Protein AF-A0A920L8H1-F1 (afdb_monomer)

Foldseek 3Di:
DDDDDPDPPPPPDPPDDPPLPADPPEPDDPRNHRPVFFPDKDFAWKKWFFQAFWFFFSHLADPDPVGGPDTDGHGDIWGFGMKTATHDDPVDPGPARIWTFTQDPNDTGITGVVRIPDIFGKDKWKWWFPPADDCVPDVDDDGWGWMWIWIDGPPDQWIKIKIWTADPVPGIDIDIDTRWGQDPVQCWTDDPPFWIWHAPDPFKIAIDGPPVSRGHIIGTD

pLDDT: mean 75.72, std 18.23, range [27.61, 95.25]

Solvent-accessible surface area (backbone atoms only — not comparable to full-atom values): 12992 Å² total; per-residue (Å²): 140,90,85,80,77,100,74,84,87,75,89,81,78,90,82,75,72,90,67,81,72,52,61,90,90,47,95,57,54,80,77,58,42,51,53,91,48,51,66,46,72,47,84,49,61,30,40,29,32,27,78,42,70,37,59,31,12,70,38,87,61,86,92,46,77,88,40,53,76,48,76,44,60,53,68,40,80,37,47,28,52,26,44,38,33,45,50,92,43,96,92,50,88,62,100,60,47,44,32,28,36,28,53,55,96,95,37,79,27,25,35,61,40,92,48,49,43,73,77,42,52,52,46,76,49,44,31,37,32,76,80,35,51,60,69,90,80,48,87,85,58,92,66,37,42,40,38,37,39,40,36,25,51,67,92,57,68,47,32,32,43,35,43,37,38,46,39,95,90,77,42,79,44,79,50,78,47,70,83,30,51,68,39,82,90,74,40,28,40,55,44,100,91,50,36,39,38,36,56,78,49,100,52,30,34,35,33,48,40,78,55,66,89,60,46,45,52,25,39,53,114

Mean predicted aligned error: 14.11 Å

Sequence (221 aa):
MIKLFTFLILFLTQAVSARVNCNENYSDCFKNIPSKIIESYSEKEYQGKNLVNLKLRSMPIVSTEKNVMAVINKNSDLKIVSFFKLKDTDELSLPIKRWYLVEHNNQLGFVAAKFVNKIIEYEILRFRSDDSKNWLDDRNSNHVYIDIKLQREKGEQIWKVILYYYDPAVGYKEIQYEGLKYDSKLINISNQDNFIIEFLTEDKLFLFSNVKIFKGVYNKY

Secondary structure (DSSP, 8-state):
-------SS--S---S-------TT-SSBSSSSBGGGEEEEE---EEEEESS-EEEESSS-SS-GGGEEEEEPTT-EEEEEEEEEEPPBTTB--S--EEEEEEETTEEEEEEGGGEEEEEEEEEEEEEETTPPPTTT-SSS----EEEEEEEETT-SEEEEEEEEEETTTEEEEEEEEEEEEETTTTEEEETTTEEEEEEETTEEEEEESSGGG-EEEEE-

Radius of gyration: 22.06 Å; Cα contacts (8 Å, |Δi|>4): 431; chains: 1; bounding box: 38×72×60 Å

Nearest PDB structures (foldseek):
  5w8m-assembly3_C  TM=4.343E-01  e=3.723E+00  Thermochaetoides thermophila

Structure (mmCIF, N/CA/C/O backbone):
data_AF-A0A920L8H1-F1
#
_entry.id   AF-A0A920L8H1-F1
#
loop_
_atom_site.group_PDB
_atom_site.id
_atom_site.type_symbol
_atom_site.label_atom_id
_atom_site.label_alt_id
_atom_site.label_comp_id
_atom_site.label_asym_id
_atom_site.label_entity_id
_atom_site.label_seq_id
_atom_site.pdbx_PDB_ins_code
_atom_site.Cartn_x
_atom_site.Cartn_y
_atom_site.Cartn_z
_atom_site.occupancy
_atom_site.B_iso_or_equiv
_atom_site.auth_seq_id
_atom_site.auth_comp_id
_atom_site.auth_asym_id
_atom_site.auth_atom_id
_atom_site.pdbx_PDB_model_num
ATOM 1 N N . MET A 1 1 ? -0.512 57.541 -10.331 1.00 35.22 1 MET A N 1
ATOM 2 C CA . MET A 1 1 ? -1.206 56.546 -11.178 1.00 35.22 1 MET A CA 1
ATOM 3 C C . MET A 1 1 ? -0.229 55.431 -11.502 1.00 35.22 1 MET A C 1
ATOM 5 O O . MET A 1 1 ? 0.638 55.637 -12.334 1.00 35.22 1 MET A O 1
ATOM 9 N N . ILE A 1 2 ? -0.327 54.288 -10.823 1.00 37.78 2 ILE A N 1
ATOM 10 C CA . ILE A 1 2 ? 0.386 53.063 -11.202 1.00 37.78 2 ILE A CA 1
AT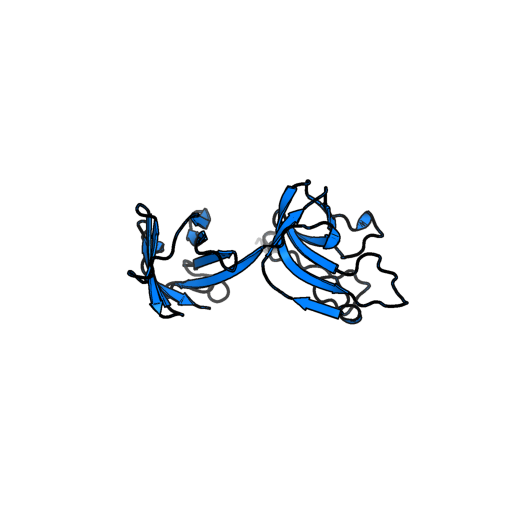OM 11 C C . ILE A 1 2 ? -0.707 52.034 -11.476 1.00 37.78 2 ILE A C 1
ATOM 13 O O . ILE A 1 2 ? -1.322 51.497 -10.561 1.00 37.78 2 ILE A O 1
ATOM 17 N N . LYS A 1 3 ? -1.019 51.857 -12.757 1.00 36.56 3 LYS A N 1
ATOM 18 C CA . LYS A 1 3 ? -1.832 50.762 -13.282 1.00 36.56 3 LYS A CA 1
ATOM 19 C C . LYS A 1 3 ? -0.991 50.101 -14.359 1.00 36.56 3 LYS A C 1
ATOM 21 O O . LYS A 1 3 ? -0.883 50.678 -15.432 1.00 36.56 3 LYS A O 1
ATOM 26 N N . LEU A 1 4 ? -0.425 48.933 -14.069 1.00 34.97 4 LEU A N 1
ATOM 27 C CA . LEU A 1 4 ? -0.528 47.762 -14.940 1.00 34.97 4 LEU A CA 1
ATOM 28 C C . LEU A 1 4 ? 0.152 46.556 -14.276 1.00 34.97 4 LEU A C 1
ATOM 30 O O . LEU A 1 4 ? 1.356 46.569 -14.060 1.00 34.97 4 LEU A O 1
ATOM 34 N N . PHE A 1 5 ? -0.661 45.524 -14.033 1.00 38.09 5 PHE A N 1
ATOM 35 C CA . PHE A 1 5 ? -0.306 44.102 -14.085 1.00 38.09 5 PHE A CA 1
ATOM 36 C C . PHE A 1 5 ? 0.734 43.649 -13.043 1.00 38.09 5 PHE A C 1
ATOM 38 O O . PHE A 1 5 ? 1.930 43.657 -13.284 1.00 38.09 5 PHE A O 1
ATOM 45 N N . THR A 1 6 ? 0.371 43.168 -11.851 1.00 46.16 6 THR A N 1
ATOM 46 C CA . THR A 1 6 ? -0.563 42.047 -11.595 1.00 46.16 6 THR A CA 1
ATOM 47 C C . THR A 1 6 ? -0.429 40.877 -12.576 1.00 46.16 6 THR A C 1
ATOM 49 O O . THR A 1 6 ? -1.422 40.294 -12.988 1.00 46.16 6 THR A O 1
ATOM 52 N N . PHE A 1 7 ? 0.799 40.513 -12.963 1.00 37.78 7 PHE A N 1
ATOM 53 C CA . PHE A 1 7 ? 1.034 39.281 -13.733 1.00 37.78 7 PHE A CA 1
ATOM 54 C C . PHE A 1 7 ? 2.344 38.560 -13.397 1.00 37.78 7 PHE A C 1
ATOM 56 O O . PHE A 1 7 ? 2.913 37.869 -14.235 1.00 37.78 7 PHE A O 1
ATOM 63 N N . LEU A 1 8 ? 2.838 38.698 -12.164 1.00 35.97 8 LEU A N 1
ATOM 64 C CA . LEU A 1 8 ? 4.062 38.007 -11.750 1.00 35.97 8 LEU A CA 1
ATOM 65 C C . LEU A 1 8 ? 3.977 37.400 -10.348 1.00 35.97 8 LEU A C 1
ATOM 67 O O . LEU A 1 8 ? 4.940 37.416 -9.598 1.00 35.97 8 LEU A O 1
ATOM 71 N N . ILE A 1 9 ? 2.817 36.841 -9.997 1.00 41.97 9 ILE A N 1
ATOM 72 C CA . ILE A 1 9 ? 2.700 35.826 -8.938 1.00 41.97 9 ILE A CA 1
ATOM 73 C C . ILE A 1 9 ? 1.724 34.753 -9.439 1.00 41.97 9 ILE A C 1
ATOM 75 O O . ILE A 1 9 ? 0.622 34.582 -8.937 1.00 41.97 9 ILE A O 1
ATOM 79 N N . LEU A 1 10 ? 2.114 34.076 -10.519 1.00 32.41 10 LEU A N 1
ATOM 80 C CA . LEU A 1 10 ? 1.481 32.837 -10.996 1.00 32.41 10 LEU A CA 1
ATOM 81 C C . LEU A 1 10 ? 2.526 31.735 -11.254 1.00 32.41 10 LEU A C 1
ATOM 83 O O . LEU A 1 10 ? 2.218 30.694 -11.819 1.00 32.41 10 LEU A O 1
ATOM 87 N N . PHE A 1 11 ? 3.763 31.938 -10.786 1.00 31.83 11 PHE A N 1
ATOM 88 C CA . PHE A 1 11 ? 4.862 30.971 -10.898 1.00 31.83 11 PHE A CA 1
ATOM 89 C C . PHE A 1 11 ? 4.978 30.003 -9.710 1.00 31.83 11 PHE A C 1
ATOM 91 O O . PHE A 1 11 ? 5.953 29.267 -9.599 1.00 31.83 11 PHE A O 1
ATOM 98 N N . LEU A 1 12 ? 3.967 29.942 -8.844 1.00 32.88 12 LEU A N 1
ATOM 99 C CA . LEU A 1 12 ? 3.861 28.924 -7.804 1.00 32.88 12 LEU A CA 1
ATOM 100 C C . LEU A 1 12 ? 2.512 28.229 -7.947 1.00 32.88 12 LEU A C 1
ATOM 102 O O . LEU A 1 12 ? 1.507 28.734 -7.462 1.00 32.88 12 LEU A O 1
ATOM 106 N N . THR A 1 13 ? 2.512 27.111 -8.681 1.00 33.50 13 THR A N 1
ATOM 107 C CA . THR A 1 13 ? 1.682 25.892 -8.510 1.00 33.50 13 THR A CA 1
ATOM 108 C C . THR A 1 13 ? 1.560 25.123 -9.833 1.00 33.50 13 THR A C 1
ATOM 110 O O . THR A 1 13 ? 0.480 24.883 -10.358 1.00 33.50 13 THR A O 1
ATOM 113 N N . GLN A 1 14 ? 2.688 24.648 -10.363 1.00 30.80 14 GLN A N 1
ATOM 114 C CA . GLN A 1 14 ? 2.685 23.401 -11.138 1.00 30.80 14 GLN A CA 1
ATOM 115 C C . GLN A 1 14 ? 3.392 22.324 -10.319 1.00 30.80 14 GLN A C 1
ATOM 117 O O . GLN A 1 14 ? 4.449 21.820 -10.669 1.00 30.80 14 GLN A O 1
ATOM 122 N N . ALA A 1 15 ? 2.808 22.012 -9.167 1.00 34.31 15 ALA A N 1
ATOM 123 C CA . ALA A 1 15 ? 3.154 20.841 -8.380 1.00 34.31 15 ALA A CA 1
ATOM 124 C C . ALA A 1 15 ? 1.874 20.036 -8.157 1.00 34.31 15 ALA A C 1
ATOM 126 O O . ALA A 1 15 ? 1.404 19.904 -7.037 1.00 34.31 15 ALA A O 1
ATOM 127 N N . VAL A 1 16 ? 1.263 19.550 -9.243 1.00 27.61 16 VAL A N 1
ATOM 128 C CA . VAL A 1 16 ? 0.225 18.517 -9.164 1.00 27.61 16 VAL A CA 1
ATOM 129 C C . VAL A 1 16 ? 0.370 17.578 -10.354 1.00 27.61 16 VAL A C 1
ATOM 131 O O . VAL A 1 16 ? 0.147 17.947 -11.505 1.00 27.61 16 VAL A O 1
ATOM 134 N N . SER A 1 17 ? 0.705 16.336 -10.018 1.00 28.02 17 SER A N 1
ATOM 135 C CA . SER A 1 17 ? 0.871 15.164 -10.872 1.00 28.02 17 SER A CA 1
ATOM 136 C C . SER A 1 17 ? 2.023 15.246 -11.873 1.00 28.02 17 SER A C 1
ATOM 138 O O . SER A 1 17 ? 1.985 15.977 -12.859 1.00 28.02 17 SER A O 1
ATOM 140 N N . ALA A 1 18 ? 3.017 14.380 -11.676 1.00 30.14 18 ALA A N 1
ATOM 141 C CA . ALA A 1 18 ? 3.709 13.772 -12.797 1.00 30.14 18 ALA A CA 1
ATOM 142 C C . ALA A 1 18 ? 2.637 13.073 -13.650 1.00 30.14 18 ALA A C 1
ATOM 144 O O . ALA A 1 18 ? 2.331 11.897 -13.456 1.00 30.14 18 ALA A O 1
ATOM 145 N N . ARG A 1 19 ? 1.984 13.830 -14.542 1.00 34.72 19 ARG A N 1
ATOM 146 C CA . ARG A 1 19 ? 1.227 13.251 -15.641 1.00 34.72 19 ARG A CA 1
ATOM 147 C C . ARG A 1 19 ? 2.247 12.439 -16.406 1.00 34.72 19 ARG A C 1
ATOM 149 O O . ARG A 1 19 ? 3.213 12.976 -16.940 1.00 34.72 19 ARG A O 1
ATOM 156 N N . VAL A 1 20 ? 2.043 11.131 -16.356 1.00 43.28 20 VAL A N 1
ATOM 157 C CA . VAL A 1 20 ? 2.606 10.137 -17.254 1.00 43.28 20 VAL A CA 1
ATOM 158 C C . VAL A 1 20 ? 2.303 10.643 -18.666 1.00 43.28 20 VAL A C 1
ATOM 160 O O . VAL A 1 20 ? 1.222 10.411 -19.198 1.00 43.28 20 VAL A O 1
ATOM 163 N N . ASN A 1 21 ? 3.196 11.479 -19.197 1.00 38.16 21 ASN A N 1
ATOM 164 C CA . ASN A 1 21 ? 3.049 12.069 -20.514 1.00 38.16 21 ASN A CA 1
ATOM 165 C C . ASN A 1 21 ? 3.247 10.913 -21.479 1.00 38.16 21 ASN A C 1
ATOM 167 O O . ASN A 1 21 ? 4.350 10.365 -21.580 1.00 38.16 21 ASN A O 1
ATOM 171 N N . CYS A 1 22 ? 2.151 10.502 -22.113 1.00 42.66 22 CYS A N 1
ATOM 172 C CA . CYS A 1 22 ? 2.208 9.525 -23.178 1.00 42.66 22 CYS A CA 1
ATOM 173 C C . CYS A 1 22 ? 3.235 10.019 -24.198 1.00 42.66 22 CYS A C 1
ATOM 175 O O . CYS A 1 22 ? 3.215 11.189 -24.582 1.00 42.66 22 CYS A O 1
ATOM 177 N N . ASN A 1 23 ? 4.168 9.155 -24.597 1.00 50.34 23 ASN A N 1
ATOM 178 C CA . ASN A 1 23 ? 5.042 9.475 -25.717 1.00 50.34 23 ASN A CA 1
ATOM 179 C C . ASN A 1 23 ? 4.138 9.758 -26.931 1.00 50.34 23 ASN A C 1
ATOM 181 O O . ASN A 1 23 ? 3.247 8.951 -27.198 1.00 50.34 23 ASN A O 1
ATOM 185 N N . GLU A 1 24 ? 4.349 10.880 -27.625 1.00 47.25 24 GLU A N 1
ATOM 186 C CA . GLU A 1 24 ? 3.449 11.448 -28.652 1.00 47.25 24 GLU A CA 1
ATOM 187 C C . GLU A 1 24 ? 3.048 10.450 -29.756 1.00 47.25 24 GLU A C 1
ATOM 189 O O . GLU A 1 24 ? 2.033 10.616 -30.423 1.00 47.25 24 GLU A O 1
ATOM 194 N N . ASN A 1 25 ? 3.804 9.360 -29.899 1.00 45.38 25 ASN A N 1
ATOM 195 C CA . ASN A 1 25 ? 3.557 8.276 -30.844 1.00 45.38 25 ASN A CA 1
ATOM 196 C C . ASN A 1 25 ? 2.353 7.367 -30.524 1.00 45.38 25 ASN A C 1
ATOM 198 O O . ASN A 1 25 ? 2.045 6.495 -31.337 1.00 45.38 25 ASN A O 1
ATOM 202 N N . TYR A 1 26 ? 1.686 7.496 -29.370 1.00 47.59 26 TYR A N 1
ATOM 203 C CA . TYR A 1 26 ? 0.590 6.594 -28.991 1.00 47.59 26 TYR A CA 1
ATOM 204 C C . TYR A 1 26 ? -0.624 7.368 -28.466 1.00 47.59 26 TYR A C 1
ATOM 206 O O . TYR A 1 26 ? -0.619 7.848 -27.339 1.00 47.59 26 TYR A O 1
ATOM 214 N N . SER A 1 27 ? -1.677 7.462 -29.283 1.00 39.19 27 SER A N 1
ATOM 215 C CA . SER A 1 27 ? -2.907 8.208 -28.970 1.00 39.19 27 SER A CA 1
ATOM 216 C C . SER A 1 27 ? -3.755 7.583 -27.855 1.00 39.19 27 SER A C 1
ATOM 218 O O . SER A 1 27 ? -4.433 8.313 -27.143 1.00 39.19 27 SER A O 1
ATOM 220 N N . ASP A 1 28 ? -3.673 6.260 -27.665 1.00 52.50 28 ASP A N 1
ATOM 221 C CA . ASP A 1 28 ? -4.424 5.510 -26.648 1.00 52.50 28 ASP A CA 1
ATOM 222 C C . ASP A 1 28 ? -3.488 4.682 -25.749 1.00 52.50 28 ASP A C 1
ATOM 224 O O . ASP A 1 28 ? -3.040 3.588 -26.123 1.00 52.50 28 ASP A O 1
ATOM 228 N N . CYS A 1 29 ? -3.189 5.179 -24.541 1.00 54.75 29 CYS A N 1
ATOM 229 C CA . CYS A 1 29 ? -2.305 4.505 -23.587 1.00 54.75 29 CYS A CA 1
ATOM 230 C C . CYS A 1 29 ? -2.878 4.457 -22.160 1.00 54.75 29 CYS A C 1
ATOM 232 O O . CYS A 1 29 ? -3.373 5.451 -21.640 1.00 54.75 29 CYS A O 1
ATOM 234 N N . PHE A 1 30 ? -2.779 3.292 -21.507 1.00 50.75 30 PHE A N 1
ATOM 235 C CA . PHE A 1 30 ? -3.280 3.097 -20.136 1.00 50.75 30 PHE A CA 1
ATOM 236 C C . PHE A 1 30 ? -2.317 3.674 -19.083 1.00 50.75 30 PHE A C 1
ATOM 238 O O . PHE A 1 30 ? -2.744 4.362 -18.165 1.00 50.75 30 PHE A O 1
ATOM 245 N N . LYS A 1 31 ? -1.005 3.435 -19.233 1.00 62.41 31 LYS A N 1
ATOM 246 C CA . LYS A 1 31 ? 0.093 4.017 -18.426 1.00 62.41 31 LYS A CA 1
ATOM 247 C C . LYS A 1 31 ? 1.395 3.991 -19.246 1.00 62.41 31 LYS A C 1
ATOM 249 O O . LYS A 1 31 ? 2.270 3.192 -18.958 1.00 62.41 31 LYS A O 1
ATOM 254 N N . ASN A 1 32 ? 1.507 4.746 -20.342 1.00 65.56 32 ASN A N 1
ATOM 255 C CA . ASN A 1 32 ? 2.610 4.629 -21.331 1.00 65.56 32 ASN A CA 1
ATOM 256 C C . ASN A 1 32 ? 2.726 3.274 -22.063 1.00 65.56 32 ASN A C 1
ATOM 258 O O . ASN A 1 32 ? 3.737 2.993 -22.708 1.00 65.56 32 ASN A O 1
ATOM 262 N N . ILE A 1 33 ? 1.697 2.430 -21.990 1.00 69.50 33 ILE A N 1
ATOM 263 C CA . ILE A 1 33 ? 1.595 1.188 -22.761 1.00 69.50 33 ILE A CA 1
ATOM 264 C C . ILE A 1 33 ? 0.400 1.333 -23.700 1.00 69.50 33 ILE A C 1
ATOM 266 O O . ILE A 1 33 ? -0.691 1.620 -23.196 1.00 69.50 33 ILE A O 1
ATOM 270 N N . PRO A 1 34 ? 0.562 1.137 -25.020 1.00 70.06 34 PRO A N 1
ATOM 271 C CA . PRO A 1 34 ? -0.563 1.158 -25.943 1.00 70.06 34 PRO A CA 1
ATOM 272 C C . PRO A 1 34 ? -1.585 0.085 -25.567 1.00 70.06 34 PRO A C 1
ATOM 274 O O . PRO A 1 34 ? -1.245 -1.097 -25.483 1.00 70.06 34 PRO A O 1
ATOM 277 N N . SER A 1 35 ? -2.844 0.471 -25.375 1.00 68.88 35 SER A N 1
ATOM 278 C CA . SER A 1 35 ? -3.884 -0.451 -24.894 1.00 68.88 35 SER A CA 1
ATOM 279 C C . SER A 1 35 ? -4.059 -1.667 -25.814 1.00 68.88 35 SER A C 1
ATOM 281 O O . SER A 1 35 ? -4.281 -2.780 -25.341 1.00 68.88 35 SER A O 1
ATOM 283 N N . LYS A 1 36 ? -3.849 -1.493 -27.130 1.00 71.75 36 LYS A N 1
ATOM 284 C CA . LYS A 1 36 ? -3.955 -2.561 -28.140 1.00 71.75 36 LYS A CA 1
ATOM 285 C C . LYS A 1 36 ? -3.005 -3.748 -27.913 1.00 71.75 36 LYS A C 1
ATOM 287 O O . LYS A 1 36 ? -3.355 -4.869 -28.294 1.00 71.75 36 LYS A O 1
ATOM 292 N N . ILE A 1 37 ? -1.849 -3.523 -27.276 1.00 73.88 37 ILE A N 1
ATOM 293 C CA . ILE A 1 37 ? -0.841 -4.563 -27.003 1.00 73.88 37 ILE A CA 1
ATOM 294 C C . ILE A 1 37 ? -0.913 -5.123 -25.575 1.00 73.88 37 ILE A C 1
ATOM 296 O O . ILE A 1 37 ? -0.124 -6.000 -25.230 1.00 73.88 37 ILE A O 1
ATOM 300 N N . ILE A 1 38 ? -1.836 -4.648 -24.734 1.00 73.62 38 ILE A N 1
ATOM 301 C CA . ILE A 1 38 ? -2.047 -5.203 -23.392 1.00 73.62 38 ILE A CA 1
ATOM 302 C C . ILE A 1 38 ? -2.915 -6.457 -23.529 1.00 73.62 38 ILE A C 1
ATOM 304 O O . ILE A 1 38 ? -4.007 -6.413 -24.090 1.00 73.62 38 ILE A O 1
ATOM 308 N N . GLU A 1 39 ? -2.415 -7.592 -23.046 1.00 82.12 39 GLU A N 1
ATOM 309 C CA . GLU A 1 39 ? -3.188 -8.833 -22.942 1.00 82.12 39 GLU A CA 1
ATOM 310 C C . GLU A 1 39 ? -4.023 -8.825 -21.661 1.00 82.12 39 GLU A C 1
ATOM 312 O O . GLU A 1 39 ? -5.213 -9.125 -21.683 1.00 82.12 39 GLU A O 1
ATOM 317 N N . SER A 1 40 ? -3.402 -8.455 -20.541 1.00 79.44 40 SER A N 1
ATOM 318 C CA . SER A 1 40 ? -4.079 -8.290 -19.258 1.00 79.44 40 SER A CA 1
ATOM 319 C C . SER A 1 40 ? -3.304 -7.359 -18.329 1.00 79.44 40 SER A C 1
ATOM 321 O O . SER A 1 40 ? -2.086 -7.188 -18.457 1.00 79.44 40 SER A O 1
ATOM 323 N N . TYR A 1 41 ? -4.010 -6.756 -17.374 1.00 79.62 41 TYR A N 1
ATOM 324 C CA . TYR A 1 41 ? -3.411 -5.992 -16.286 1.00 79.62 41 TYR A CA 1
ATOM 325 C C . TYR A 1 41 ? -4.191 -6.202 -14.984 1.00 79.62 41 TYR A C 1
ATOM 327 O O . TYR A 1 41 ? -5.362 -6.574 -15.004 1.00 79.62 41 TYR A O 1
ATOM 335 N N . SER A 1 42 ? -3.530 -5.978 -13.850 1.00 75.81 42 SER A N 1
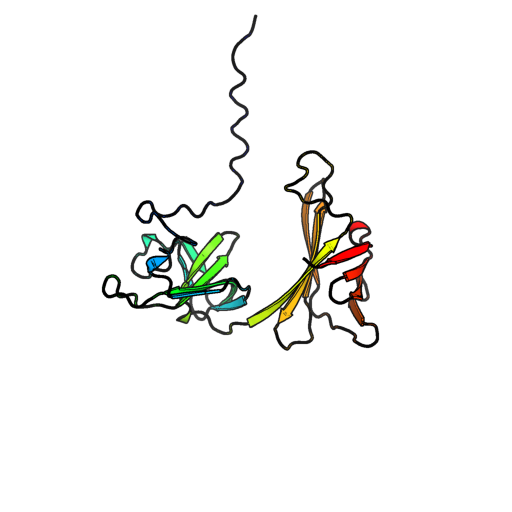ATOM 336 C CA . SER A 1 42 ? -4.160 -5.989 -12.527 1.00 75.81 42 SER A CA 1
ATOM 337 C C . SER A 1 42 ? -3.579 -4.865 -11.681 1.00 75.81 42 SER A C 1
ATOM 339 O O . SER A 1 42 ? -2.361 -4.791 -11.504 1.00 75.81 42 SER A O 1
ATOM 341 N N . GLU A 1 43 ? -4.446 -4.022 -11.126 1.00 72.62 43 GLU A N 1
ATOM 342 C CA . GLU A 1 43 ? -4.080 -2.993 -10.150 1.00 72.62 43 GLU A CA 1
ATOM 343 C C . GLU A 1 43 ? -4.192 -3.578 -8.746 1.00 72.62 43 GLU A C 1
ATOM 345 O O . GLU A 1 43 ? -5.244 -3.564 -8.115 1.00 72.62 43 GLU A O 1
ATOM 350 N N . LYS A 1 44 ? -3.099 -4.186 -8.293 1.00 70.88 44 LYS A N 1
ATOM 351 C CA . LYS A 1 44 ? -2.967 -4.729 -6.944 1.00 70.88 44 LYS A CA 1
ATO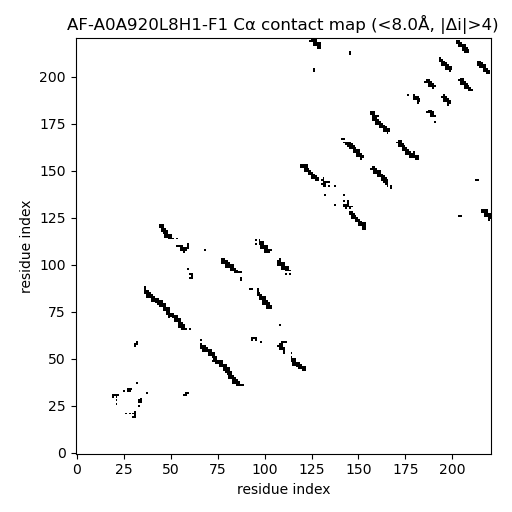M 352 C C . LYS A 1 44 ? -1.606 -4.327 -6.398 1.00 70.88 44 LYS A C 1
ATOM 354 O O . LYS A 1 44 ? -0.612 -4.384 -7.125 1.00 70.88 44 LYS A O 1
ATOM 359 N N . GLU A 1 45 ? -1.581 -3.915 -5.134 1.00 73.62 45 GLU A N 1
ATOM 360 C CA . GLU A 1 45 ? -0.333 -3.634 -4.429 1.00 73.62 45 GLU A CA 1
ATOM 361 C C . GLU A 1 45 ? 0.342 -4.957 -4.038 1.00 73.62 45 GLU A C 1
ATOM 363 O O . GLU A 1 45 ? -0.233 -5.779 -3.324 1.00 73.62 45 GLU A O 1
ATOM 368 N N . TYR A 1 46 ? 1.578 -5.148 -4.490 1.00 81.06 46 TYR A N 1
ATOM 369 C CA . TYR A 1 46 ? 2.458 -6.232 -4.059 1.00 81.06 46 TYR A CA 1
ATOM 370 C C . TYR A 1 46 ? 3.757 -5.641 -3.515 1.00 81.06 46 TYR A C 1
ATOM 372 O O . TYR A 1 46 ? 4.184 -4.566 -3.947 1.00 81.06 46 TYR A O 1
ATOM 380 N N . GLN A 1 47 ? 4.436 -6.366 -2.628 1.00 81.94 47 GLN A N 1
ATOM 381 C CA . GLN A 1 47 ? 5.876 -6.167 -2.468 1.00 81.94 47 GLN A CA 1
ATOM 382 C C . GLN A 1 47 ? 6.628 -7.240 -3.235 1.00 81.94 47 GLN A C 1
ATOM 384 O O . GLN A 1 47 ? 6.194 -8.386 -3.334 1.00 81.94 47 GLN A O 1
ATOM 389 N N . GLY A 1 48 ? 7.751 -6.852 -3.816 1.00 83.12 48 GLY A N 1
ATOM 390 C CA . GLY A 1 48 ? 8.682 -7.775 -4.444 1.00 83.12 48 GLY A CA 1
ATOM 391 C C . GLY A 1 48 ? 10.099 -7.457 -4.020 1.00 83.12 48 GLY A C 1
ATOM 392 O O . GLY A 1 48 ? 10.382 -6.351 -3.573 1.00 83.12 48 GLY A O 1
ATOM 393 N N . LYS A 1 49 ? 11.009 -8.405 -4.209 1.00 85.88 49 LYS A N 1
ATOM 394 C CA . LYS A 1 49 ? 12.438 -8.172 -4.010 1.00 85.88 49 LYS A CA 1
ATOM 395 C C . LYS A 1 49 ? 13.175 -8.438 -5.305 1.00 85.88 49 LYS A C 1
ATOM 397 O O . LYS A 1 49 ? 12.958 -9.457 -5.963 1.00 85.88 49 LYS A O 1
ATOM 402 N N . ASN A 1 50 ? 14.047 -7.529 -5.714 1.00 86.19 50 ASN A N 1
ATOM 403 C CA . ASN A 1 50 ? 14.776 -7.717 -6.962 1.00 86.19 50 ASN A CA 1
ATOM 404 C C . ASN A 1 50 ? 16.009 -8.612 -6.809 1.00 86.19 50 ASN A C 1
ATOM 406 O O . ASN A 1 50 ? 16.785 -8.496 -5.863 1.00 86.19 50 ASN A O 1
ATOM 410 N N . LEU A 1 51 ? 16.228 -9.475 -7.803 1.00 82.44 51 LEU A N 1
ATOM 411 C CA . LEU A 1 51 ? 17.358 -10.413 -7.839 1.00 82.44 51 LEU A CA 1
ATOM 412 C C . LEU A 1 51 ? 18.659 -9.792 -8.362 1.00 82.44 51 LEU A C 1
ATOM 414 O O . LEU A 1 51 ? 19.745 -10.341 -8.161 1.00 82.44 51 LEU A O 1
ATOM 418 N N . VAL A 1 52 ? 18.547 -8.666 -9.062 1.00 86.69 52 VAL A N 1
ATOM 419 C CA . VAL A 1 52 ? 19.633 -7.970 -9.763 1.00 86.69 52 VAL A CA 1
ATOM 420 C C . VAL A 1 52 ? 19.407 -6.465 -9.683 1.00 86.69 52 VAL A C 1
ATOM 422 O O . VAL A 1 52 ? 18.297 -6.035 -9.374 1.00 86.69 52 VAL A O 1
ATOM 425 N N . ASN A 1 53 ? 20.419 -5.662 -10.021 1.00 89.31 53 ASN A N 1
ATOM 426 C CA . ASN A 1 53 ? 20.218 -4.229 -10.232 1.00 89.31 53 ASN A CA 1
ATOM 427 C C . ASN A 1 53 ? 19.181 -4.033 -11.352 1.00 89.31 53 ASN A C 1
ATOM 429 O O . ASN A 1 53 ? 19.415 -4.429 -12.496 1.00 89.31 53 ASN A O 1
ATOM 433 N N . LEU A 1 54 ? 18.015 -3.480 -11.018 1.00 89.50 54 LEU A N 1
ATOM 434 C CA . LEU A 1 54 ? 16.926 -3.280 -11.969 1.00 89.50 54 LEU A CA 1
ATOM 435 C C . LEU A 1 54 ? 17.035 -1.914 -12.611 1.00 89.50 54 LEU A C 1
ATOM 437 O O . LEU A 1 54 ? 17.258 -0.916 -11.939 1.00 89.50 54 LEU A O 1
ATOM 441 N N . LYS A 1 55 ? 16.773 -1.863 -13.912 1.00 89.75 55 LYS A N 1
ATOM 442 C CA . LYS A 1 55 ? 16.542 -0.607 -14.617 1.00 89.75 55 LYS A CA 1
ATOM 443 C C . LYS A 1 55 ? 15.061 -0.262 -14.496 1.00 89.75 55 LYS A C 1
ATOM 445 O O . LYS A 1 55 ? 14.233 -0.993 -15.041 1.00 89.75 55 LYS A O 1
ATOM 450 N N . LEU A 1 56 ? 14.746 0.817 -13.785 1.00 89.81 56 LEU A N 1
ATOM 451 C CA . LEU A 1 56 ? 13.410 1.405 -13.751 1.00 89.81 56 LEU A CA 1
ATOM 452 C C . LEU A 1 56 ? 13.199 2.177 -15.051 1.00 89.81 56 LEU A C 1
ATOM 454 O O . LEU A 1 56 ? 14.021 3.027 -15.399 1.00 89.81 56 LEU A O 1
ATOM 458 N N . ARG A 1 57 ? 12.133 1.866 -15.791 1.00 86.50 57 ARG A N 1
ATOM 459 C CA . ARG A 1 57 ? 11.928 2.398 -17.143 1.00 86.50 57 ARG A CA 1
ATOM 460 C C . ARG A 1 57 ? 10.651 3.212 -17.275 1.00 86.50 57 ARG A C 1
ATOM 462 O O . ARG A 1 57 ? 9.655 2.902 -16.635 1.00 86.50 57 ARG A O 1
ATOM 469 N N . SER A 1 58 ? 10.654 4.210 -18.150 1.00 79.38 58 SER A N 1
ATOM 470 C CA . SER A 1 58 ? 9.456 5.000 -18.479 1.00 79.38 58 SER A CA 1
ATOM 471 C C . SER A 1 58 ? 8.422 4.212 -19.295 1.00 79.38 58 SER A C 1
ATOM 473 O O . SER A 1 58 ? 7.243 4.567 -19.309 1.00 79.38 58 SER A O 1
ATOM 475 N N . MET A 1 59 ? 8.861 3.132 -19.957 1.00 76.88 59 MET A N 1
ATOM 476 C CA . MET A 1 59 ? 8.051 2.224 -20.778 1.00 76.88 59 MET A CA 1
ATOM 477 C C . MET A 1 59 ? 8.531 0.767 -20.613 1.00 76.88 59 MET A C 1
ATOM 479 O O . MET A 1 59 ? 9.727 0.546 -20.388 1.00 76.88 59 MET A O 1
ATOM 483 N N . PRO A 1 60 ? 7.659 -0.246 -20.776 1.00 75.25 60 PRO A N 1
ATOM 484 C CA . PRO A 1 60 ? 7.998 -1.667 -20.627 1.00 75.25 60 PRO A CA 1
ATOM 485 C C . PRO A 1 60 ? 8.724 -2.238 -21.862 1.00 75.25 60 PRO A C 1
ATOM 487 O O . PRO A 1 60 ? 8.301 -3.221 -22.468 1.00 75.25 60 PRO A O 1
ATOM 490 N N . ILE A 1 61 ? 9.819 -1.597 -22.273 1.00 71.56 61 ILE A N 1
ATOM 491 C CA . ILE A 1 61 ? 10.603 -1.970 -23.454 1.00 71.56 61 ILE A CA 1
ATOM 492 C C . ILE A 1 61 ? 12.079 -2.038 -23.063 1.00 71.56 61 ILE A C 1
ATOM 494 O O . ILE A 1 61 ? 12.630 -1.112 -22.466 1.00 71.56 61 ILE A O 1
ATOM 498 N N . VAL A 1 62 ? 12.733 -3.155 -23.390 1.00 62.19 62 VAL A N 1
ATOM 499 C CA . VAL A 1 62 ? 14.133 -3.416 -23.008 1.00 62.19 62 VAL A CA 1
ATOM 500 C C . VAL A 1 62 ? 15.131 -2.755 -23.967 1.00 62.19 62 VAL A C 1
ATOM 502 O O . VAL A 1 62 ? 16.265 -2.502 -23.572 1.00 62.19 62 VAL A O 1
ATOM 505 N N . SER A 1 63 ? 14.721 -2.458 -25.205 1.00 58.72 63 SER A N 1
ATOM 506 C CA . SER A 1 63 ? 15.623 -2.179 -26.332 1.00 58.72 63 SER A CA 1
ATOM 507 C C . SER A 1 63 ? 16.318 -0.815 -26.322 1.00 58.72 63 SER A C 1
ATOM 509 O O . SER A 1 63 ? 17.209 -0.602 -27.139 1.00 58.72 63 SER A O 1
ATOM 511 N N . THR A 1 64 ? 15.970 0.110 -25.422 1.00 62.12 64 THR A N 1
ATOM 512 C CA . THR A 1 64 ? 16.578 1.449 -25.401 1.00 62.12 64 THR A CA 1
ATOM 513 C C . THR A 1 64 ? 17.083 1.828 -24.008 1.00 62.12 64 THR A C 1
ATOM 515 O O . THR A 1 64 ? 16.348 1.790 -23.019 1.00 62.12 64 THR A O 1
ATOM 518 N N . GLU A 1 65 ? 18.354 2.234 -23.910 1.00 73.06 65 GLU A N 1
ATOM 519 C CA . GLU A 1 65 ? 18.900 2.871 -22.696 1.00 73.06 65 GLU A CA 1
ATOM 520 C C . GLU A 1 65 ? 18.229 4.227 -22.427 1.00 73.06 65 GLU A C 1
ATOM 522 O O . GLU A 1 65 ? 18.082 4.629 -21.280 1.00 73.06 65 GLU A O 1
ATOM 527 N N . LYS A 1 66 ? 17.714 4.884 -23.476 1.00 70.94 66 LYS A N 1
ATOM 528 C CA . LYS A 1 66 ? 16.996 6.168 -23.397 1.00 70.94 66 LYS A CA 1
ATOM 529 C C . LYS A 1 66 ? 15.758 6.147 -22.493 1.00 70.94 66 LYS A C 1
ATOM 531 O O . LYS A 1 66 ? 15.343 7.195 -22.022 1.00 70.94 66 LYS A O 1
ATOM 536 N N . ASN A 1 67 ? 15.175 4.973 -22.252 1.00 74.62 67 ASN A N 1
ATOM 537 C CA . ASN A 1 67 ? 13.982 4.834 -21.418 1.00 74.62 67 ASN A CA 1
ATOM 538 C C . ASN A 1 67 ? 14.307 4.482 -19.960 1.00 74.62 67 ASN A C 1
ATOM 540 O O . ASN A 1 67 ? 13.384 4.258 -19.182 1.00 74.62 67 ASN A O 1
ATOM 544 N N . VAL A 1 68 ? 15.584 4.375 -19.585 1.00 84.06 68 VAL A N 1
ATOM 545 C CA . VAL A 1 68 ? 16.005 4.089 -18.208 1.00 84.06 68 VAL A CA 1
ATOM 546 C C . VAL A 1 68 ? 15.973 5.384 -17.406 1.00 84.06 68 VAL A C 1
ATOM 548 O O . VAL A 1 68 ? 16.685 6.329 -17.721 1.00 84.06 68 VAL A O 1
ATOM 551 N N . MET A 1 69 ? 15.144 5.417 -16.367 1.00 87.50 69 MET A N 1
ATOM 552 C CA . MET A 1 69 ? 14.968 6.583 -15.495 1.00 87.50 69 MET A CA 1
ATOM 553 C C . MET A 1 69 ? 15.842 6.490 -14.245 1.00 87.50 69 MET A C 1
ATOM 555 O O . MET A 1 69 ? 16.349 7.497 -13.765 1.00 87.50 69 MET A O 1
ATOM 559 N N . ALA A 1 70 ? 16.019 5.277 -13.716 1.00 89.94 70 ALA A N 1
ATOM 560 C CA . ALA A 1 70 ? 16.810 5.022 -12.519 1.00 89.94 70 ALA A CA 1
ATOM 561 C C . ALA A 1 70 ? 17.311 3.571 -12.477 1.00 89.94 70 ALA A C 1
ATOM 563 O O . ALA A 1 70 ? 16.825 2.700 -13.210 1.00 89.94 70 ALA A O 1
ATOM 564 N N . VAL A 1 71 ? 18.260 3.306 -11.577 1.00 91.50 71 VAL A N 1
ATOM 565 C CA . VAL A 1 71 ? 18.703 1.953 -11.226 1.00 91.50 71 VAL A CA 1
ATOM 566 C C . VAL A 1 71 ? 18.310 1.663 -9.782 1.00 91.50 71 VAL A C 1
ATOM 568 O O . VAL A 1 71 ? 18.673 2.408 -8.879 1.00 91.50 71 VAL A O 1
ATOM 571 N N . ILE A 1 72 ? 17.584 0.567 -9.574 1.00 91.25 72 ILE A N 1
ATOM 572 C CA . ILE A 1 72 ? 17.230 0.051 -8.253 1.00 91.25 72 ILE A CA 1
ATOM 573 C C . ILE A 1 72 ? 18.233 -1.044 -7.897 1.00 91.25 72 ILE A C 1
ATOM 575 O O . ILE A 1 72 ? 18.362 -2.032 -8.626 1.00 91.25 72 ILE A O 1
ATOM 579 N N . ASN A 1 73 ? 18.949 -0.872 -6.790 1.00 92.12 73 ASN A N 1
ATOM 580 C CA . ASN A 1 73 ? 19.988 -1.802 -6.352 1.00 92.12 73 ASN A CA 1
ATOM 581 C C . ASN A 1 73 ? 19.422 -3.194 -6.068 1.00 92.12 73 ASN A C 1
ATOM 583 O O . ASN A 1 73 ? 18.288 -3.335 -5.624 1.00 92.12 73 ASN A O 1
ATOM 587 N N . LYS A 1 74 ? 20.210 -4.237 -6.332 1.00 90.81 74 LYS A N 1
ATOM 588 C CA . LYS A 1 74 ? 19.872 -5.629 -6.012 1.00 90.81 74 LYS A CA 1
ATOM 589 C C . LYS A 1 74 ? 19.445 -5.765 -4.545 1.00 90.81 74 LYS A C 1
ATOM 591 O O . LYS A 1 74 ? 20.064 -5.168 -3.670 1.00 90.81 74 LYS A O 1
ATOM 596 N N . ASN A 1 75 ? 18.470 -6.638 -4.284 1.00 84.56 75 ASN A N 1
ATOM 597 C CA . ASN A 1 75 ? 17.891 -6.905 -2.966 1.00 84.56 75 ASN A CA 1
ATOM 598 C C . ASN A 1 75 ? 17.149 -5.716 -2.327 1.00 84.56 75 ASN A C 1
ATOM 600 O O . ASN A 1 75 ? 16.859 -5.778 -1.135 1.00 84.56 75 ASN A O 1
ATOM 604 N N . SER A 1 76 ? 16.833 -4.664 -3.078 1.00 87.12 76 SER A N 1
ATOM 605 C CA . SER A 1 76 ? 15.892 -3.640 -2.636 1.00 87.12 76 SER A CA 1
ATOM 606 C C . SER A 1 76 ? 14.460 -4.171 -2.661 1.00 87.12 76 SER A C 1
ATOM 608 O O . SER A 1 76 ? 14.063 -4.928 -3.555 1.00 87.12 76 SER A O 1
ATOM 610 N N . ASP A 1 77 ? 13.676 -3.730 -1.685 1.00 85.88 77 ASP A N 1
ATOM 611 C CA . ASP A 1 77 ? 12.240 -3.963 -1.678 1.00 85.88 77 ASP A CA 1
ATOM 612 C C . ASP A 1 77 ? 11.573 -3.057 -2.722 1.00 85.88 77 ASP A C 1
ATOM 614 O O . ASP A 1 77 ? 11.934 -1.892 -2.911 1.00 85.88 77 ASP A O 1
ATOM 618 N N . LEU A 1 78 ? 10.616 -3.620 -3.450 1.00 87.50 78 LEU A N 1
ATOM 619 C CA . LEU A 1 78 ? 9.874 -2.966 -4.517 1.00 87.50 78 LEU A CA 1
ATOM 620 C C . LEU A 1 78 ? 8.419 -2.843 -4.101 1.00 87.50 78 LEU A C 1
ATOM 622 O O . LEU A 1 78 ? 7.766 -3.856 -3.852 1.00 87.50 78 LEU A O 1
ATOM 626 N N . LYS A 1 79 ? 7.880 -1.625 -4.129 1.00 88.62 79 LYS A N 1
ATOM 627 C CA . LYS A 1 79 ? 6.438 -1.400 -4.052 1.00 88.62 79 LYS A CA 1
ATOM 628 C C . LYS A 1 79 ? 5.844 -1.527 -5.452 1.00 88.62 79 LYS A C 1
ATOM 630 O O . LYS A 1 79 ? 5.915 -0.603 -6.257 1.00 88.62 79 LYS A O 1
ATOM 635 N N . ILE A 1 80 ? 5.290 -2.690 -5.762 1.00 88.31 80 ILE A N 1
ATOM 636 C CA . ILE A 1 80 ? 4.627 -2.962 -7.037 1.00 88.31 80 ILE A CA 1
ATOM 637 C C . ILE A 1 80 ? 3.184 -2.480 -6.918 1.00 88.31 80 ILE A C 1
ATOM 639 O O . ILE A 1 80 ? 2.455 -2.931 -6.044 1.00 88.31 80 ILE A O 1
ATOM 643 N N . VAL A 1 81 ? 2.758 -1.589 -7.806 1.00 85.12 81 VAL A N 1
ATOM 644 C CA . VAL A 1 81 ? 1.393 -1.035 -7.812 1.00 85.12 81 VAL A CA 1
ATOM 645 C C . VAL A 1 81 ? 0.502 -1.678 -8.874 1.00 85.12 81 VAL A C 1
ATOM 647 O O . VAL A 1 81 ? -0.723 -1.574 -8.821 1.00 85.12 81 VAL A O 1
ATOM 650 N N . SER A 1 82 ? 1.091 -2.310 -9.894 1.00 84.50 82 SER A N 1
ATOM 651 C CA . SER A 1 82 ? 0.335 -3.009 -10.938 1.00 84.50 82 SER A CA 1
ATOM 652 C C . SER A 1 82 ? 1.180 -4.066 -11.652 1.00 84.50 82 SER A C 1
ATOM 654 O O . SER A 1 82 ? 2.400 -3.932 -11.773 1.00 84.50 82 SER A O 1
ATOM 656 N N . PHE A 1 83 ? 0.511 -5.084 -12.193 1.00 85.81 83 PHE A N 1
ATOM 657 C CA . PHE A 1 83 ? 1.080 -6.084 -13.101 1.00 85.81 83 PHE A CA 1
ATOM 658 C C . PHE A 1 83 ? 0.539 -5.902 -14.522 1.00 85.81 83 PHE A C 1
ATOM 660 O O . PHE A 1 83 ? -0.648 -5.633 -14.699 1.00 85.81 83 PHE A O 1
ATOM 667 N N . PHE A 1 84 ? 1.400 -6.113 -15.520 1.00 82.81 84 PHE A N 1
ATOM 668 C CA . PHE A 1 84 ? 1.081 -6.062 -16.945 1.00 82.81 84 PHE A CA 1
ATOM 669 C C . PHE A 1 84 ? 1.560 -7.321 -17.663 1.00 82.81 84 PHE A C 1
ATOM 671 O O . PHE A 1 84 ? 2.724 -7.719 -17.537 1.00 82.81 84 PHE A O 1
ATOM 678 N N . LYS A 1 85 ? 0.683 -7.891 -18.491 1.00 84.62 85 LYS A N 1
ATOM 679 C CA . LYS A 1 85 ? 1.020 -8.893 -19.500 1.00 84.62 85 LYS A CA 1
ATOM 680 C C . LYS A 1 85 ? 0.767 -8.302 -20.884 1.00 84.62 85 LYS A C 1
ATOM 682 O O . LYS A 1 85 ? -0.336 -7.845 -21.174 1.00 84.62 85 LYS A O 1
ATOM 687 N N . LEU A 1 86 ? 1.797 -8.287 -21.719 1.00 81.00 86 LEU A 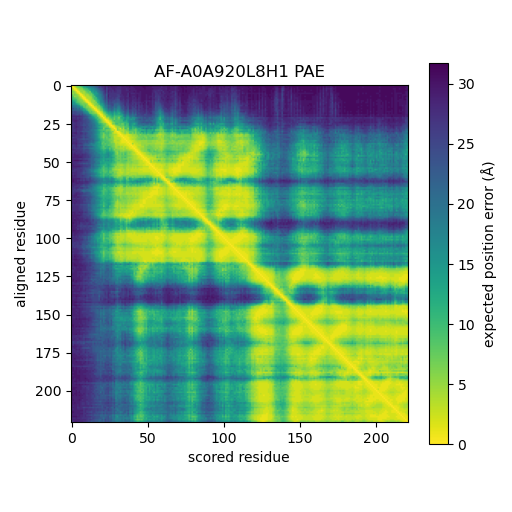N 1
ATOM 688 C CA . LEU A 1 86 ? 1.740 -7.808 -23.098 1.00 81.00 86 LEU A CA 1
ATOM 689 C C . LEU A 1 86 ? 1.448 -8.975 -24.047 1.00 81.00 86 LEU A C 1
ATOM 691 O O . LEU A 1 86 ? 1.927 -10.089 -23.812 1.00 81.00 86 LEU A O 1
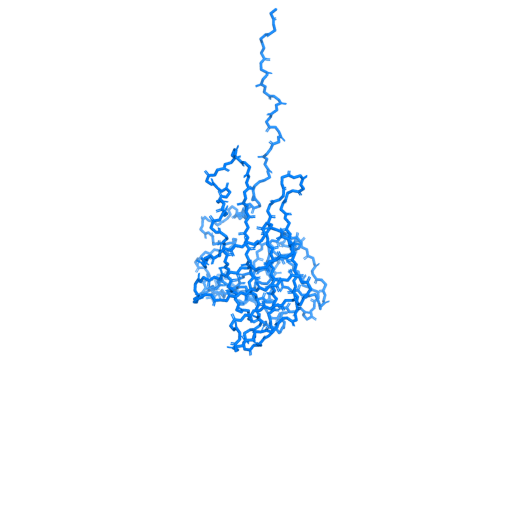ATOM 695 N N . LYS A 1 87 ? 0.686 -8.703 -25.111 1.00 75.88 87 LYS A N 1
ATOM 696 C CA . LYS A 1 87 ? 0.389 -9.658 -26.185 1.00 75.88 87 LYS A CA 1
ATOM 697 C C . LYS A 1 87 ? 1.664 -10.062 -26.920 1.00 75.88 87 LYS A C 1
ATOM 699 O O . LYS A 1 87 ? 2.624 -9.296 -26.994 1.00 75.88 87 LYS A O 1
ATOM 704 N N . ASP A 1 88 ? 1.634 -11.257 -27.500 1.00 65.56 88 ASP A N 1
ATOM 705 C CA . ASP A 1 88 ? 2.548 -11.606 -28.584 1.00 65.56 88 ASP A CA 1
ATOM 706 C C . ASP A 1 88 ? 2.021 -10.947 -29.855 1.00 65.56 88 ASP A C 1
ATOM 708 O O . ASP A 1 88 ? 0.891 -11.221 -30.259 1.00 65.56 88 ASP A O 1
ATOM 712 N N . THR A 1 89 ? 2.783 -10.031 -30.441 1.00 60.22 89 THR A N 1
ATOM 713 C CA . THR A 1 89 ? 2.408 -9.415 -31.716 1.00 60.22 89 THR A CA 1
ATOM 714 C C . THR A 1 89 ? 3.590 -9.480 -32.659 1.00 60.22 89 THR A C 1
ATOM 716 O O . THR A 1 89 ? 4.689 -9.081 -32.273 1.00 60.22 89 THR A O 1
ATOM 719 N N . ASP A 1 90 ? 3.352 -9.890 -33.902 1.00 52.97 90 ASP A N 1
ATOM 720 C CA . ASP A 1 90 ? 4.385 -9.964 -34.942 1.00 52.97 90 ASP A CA 1
ATOM 721 C C . ASP A 1 90 ? 5.070 -8.602 -35.191 1.00 52.97 90 ASP A C 1
ATOM 723 O O . ASP A 1 90 ? 6.237 -8.545 -35.570 1.00 52.97 90 ASP A O 1
ATOM 727 N N . GLU A 1 91 ? 4.380 -7.493 -34.891 1.00 49.66 91 GLU A N 1
ATOM 728 C CA . GLU A 1 91 ? 4.889 -6.115 -34.993 1.00 49.66 91 GLU A CA 1
ATOM 729 C C . GLU A 1 91 ? 5.973 -5.753 -33.954 1.00 49.66 91 GLU A C 1
ATOM 731 O O . GLU A 1 91 ? 6.725 -4.800 -34.151 1.00 49.66 91 GLU A O 1
ATOM 736 N N . LEU A 1 92 ? 6.065 -6.479 -32.835 1.00 53.91 92 LEU A N 1
ATOM 737 C CA . LEU A 1 92 ? 6.974 -6.187 -31.724 1.00 53.91 92 LEU A CA 1
ATOM 738 C C . LEU A 1 92 ? 7.382 -7.496 -31.042 1.00 53.91 92 LEU A C 1
ATOM 740 O O . LEU A 1 92 ? 6.739 -7.957 -30.099 1.00 53.91 92 LEU A O 1
ATOM 744 N N . SER A 1 93 ? 8.506 -8.068 -31.475 1.00 53.22 93 SER A N 1
ATOM 745 C CA . SER A 1 93 ? 9.169 -9.148 -30.737 1.00 53.22 93 SER A CA 1
ATOM 746 C C . SER A 1 93 ? 9.685 -8.607 -29.398 1.00 53.22 93 SER A C 1
ATOM 748 O O . SER A 1 93 ? 10.785 -8.058 -29.293 1.00 53.22 93 SER A O 1
ATOM 750 N N . LEU A 1 94 ? 8.850 -8.694 -28.358 1.00 61.34 94 LEU A N 1
ATOM 751 C CA . LEU A 1 94 ? 9.196 -8.268 -27.007 1.00 61.34 94 LEU A CA 1
ATOM 752 C C . LEU A 1 94 ? 9.780 -9.459 -26.237 1.00 61.34 94 LEU A C 1
ATOM 754 O O . LEU A 1 94 ? 9.035 -10.351 -25.825 1.00 61.34 94 LEU A O 1
ATOM 758 N N . PRO A 1 95 ? 11.093 -9.468 -25.933 1.00 66.88 95 PRO A N 1
ATOM 759 C CA . PRO A 1 95 ? 11.730 -10.578 -25.218 1.00 66.88 95 PRO A CA 1
ATOM 760 C C . PRO A 1 95 ? 11.235 -10.724 -23.768 1.00 66.88 95 PRO A C 1
ATOM 762 O O . PRO A 1 95 ? 11.579 -11.680 -23.074 1.00 66.88 95 PRO A O 1
ATOM 765 N N . ILE A 1 96 ? 10.461 -9.754 -23.270 1.00 75.06 96 ILE A N 1
ATOM 766 C CA . ILE A 1 96 ? 9.863 -9.756 -21.939 1.00 75.06 96 ILE A CA 1
ATOM 767 C C . ILE A 1 96 ? 8.412 -9.297 -22.066 1.00 75.06 96 ILE A C 1
ATOM 769 O O . ILE A 1 96 ? 8.145 -8.137 -22.368 1.00 75.06 96 ILE A O 1
ATOM 773 N N . LYS A 1 97 ? 7.482 -10.212 -21.784 1.00 80.94 97 LYS A N 1
ATOM 774 C CA . LYS A 1 97 ? 6.033 -9.970 -21.889 1.00 80.94 97 LYS A CA 1
ATOM 775 C C . LYS A 1 97 ? 5.388 -9.537 -20.575 1.00 80.94 97 LYS A C 1
ATOM 777 O O . LYS A 1 97 ? 4.293 -8.993 -20.577 1.00 80.94 97 LYS A O 1
ATOM 782 N N . ARG A 1 98 ? 6.046 -9.803 -19.445 1.00 87.88 98 ARG A N 1
ATOM 783 C CA . ARG A 1 98 ? 5.514 -9.546 -18.101 1.00 87.88 98 ARG A CA 1
ATOM 784 C C . ARG A 1 98 ? 6.280 -8.419 -17.425 1.00 87.88 98 ARG A C 1
ATOM 786 O O . ARG A 1 98 ? 7.506 -8.493 -17.309 1.00 87.88 98 ARG A O 1
ATOM 793 N N . TRP A 1 99 ? 5.551 -7.420 -16.950 1.00 88.31 99 TRP A N 1
ATOM 794 C CA . TRP A 1 99 ? 6.103 -6.203 -16.365 1.00 88.31 99 TRP A CA 1
ATOM 795 C C . TRP A 1 99 ? 5.365 -5.827 -15.087 1.00 88.31 99 TRP A C 1
ATOM 797 O O . TRP A 1 99 ? 4.166 -6.060 -14.958 1.00 88.31 99 TRP A O 1
ATOM 807 N N . TYR A 1 100 ? 6.092 -5.219 -14.158 1.00 89.81 100 TYR A N 1
ATOM 808 C CA . TYR A 1 100 ? 5.521 -4.566 -12.989 1.00 89.81 100 TYR A CA 1
ATOM 809 C C . TYR A 1 100 ? 5.659 -3.062 -13.139 1.00 89.81 100 TYR A C 1
ATOM 811 O O . TYR A 1 100 ? 6.711 -2.584 -13.566 1.00 89.81 100 TYR A O 1
ATOM 819 N N . LEU A 1 101 ? 4.616 -2.333 -12.756 1.00 89.38 101 LEU A N 1
ATOM 820 C CA . LEU A 1 101 ? 4.729 -0.919 -12.438 1.00 89.38 101 LEU A CA 1
ATOM 821 C C . LEU A 1 101 ? 5.091 -0.807 -10.962 1.00 89.38 101 LEU A C 1
ATOM 823 O O . LEU A 1 101 ? 4.391 -1.349 -10.107 1.00 89.38 101 LEU A O 1
ATOM 827 N N . VAL A 1 102 ? 6.203 -0.143 -10.687 1.00 90.06 102 VAL A N 1
ATOM 828 C CA . VAL A 1 102 ? 6.803 -0.015 -9.363 1.00 90.06 102 VAL A CA 1
ATOM 829 C C . VAL A 1 102 ? 6.902 1.455 -9.003 1.00 90.06 102 VAL A C 1
ATOM 831 O O . VAL A 1 102 ? 7.261 2.277 -9.845 1.00 90.06 102 VAL A O 1
ATOM 834 N N . GLU A 1 103 ? 6.603 1.764 -7.748 1.00 87.38 103 GLU A N 1
ATOM 835 C CA . GLU A 1 103 ? 6.903 3.052 -7.139 1.00 87.38 103 GLU A CA 1
ATOM 836 C C . GLU A 1 103 ? 8.281 2.998 -6.468 1.00 87.38 103 GLU A C 1
ATOM 838 O O . GLU A 1 103 ? 8.543 2.144 -5.618 1.00 87.38 103 GLU A O 1
ATOM 843 N N . HIS A 1 104 ? 9.171 3.906 -6.857 1.00 86.25 104 HIS A N 1
ATOM 844 C CA . HIS A 1 104 ? 10.511 4.039 -6.300 1.00 86.25 104 HIS A CA 1
ATOM 845 C C . HIS A 1 104 ? 10.875 5.521 -6.196 1.00 86.25 104 HIS A C 1
ATOM 847 O O . HIS A 1 104 ? 10.812 6.233 -7.194 1.00 86.25 104 HIS A O 1
ATOM 853 N N . ASN A 1 105 ? 11.243 5.993 -4.9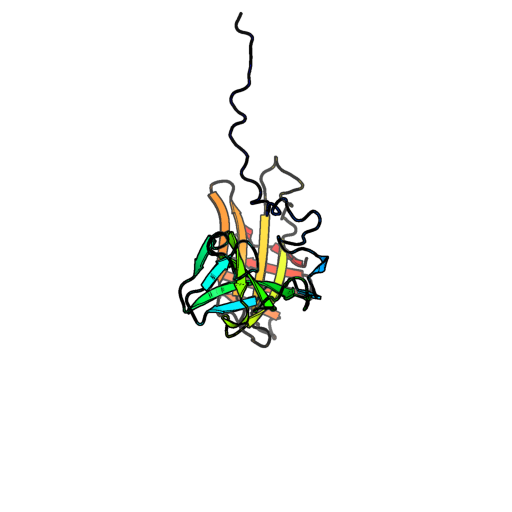99 1.00 83.56 105 ASN A N 1
ATOM 854 C CA . ASN A 1 105 ? 11.568 7.402 -4.728 1.00 83.56 105 ASN A CA 1
ATOM 855 C C . ASN A 1 105 ? 10.517 8.384 -5.289 1.00 83.56 105 ASN A C 1
ATOM 857 O O . ASN A 1 105 ? 10.859 9.352 -5.966 1.00 83.56 105 ASN A O 1
ATOM 861 N N . ASN A 1 106 ? 9.231 8.107 -5.034 1.00 77.75 106 ASN A N 1
ATOM 862 C CA . ASN A 1 106 ? 8.075 8.874 -5.524 1.00 77.75 106 ASN A CA 1
ATOM 863 C C . ASN A 1 106 ? 7.941 8.938 -7.060 1.00 77.75 106 ASN A C 1
ATOM 865 O O . ASN A 1 106 ? 7.259 9.814 -7.592 1.00 77.75 106 ASN A O 1
ATOM 869 N N . GLN A 1 107 ? 8.576 8.017 -7.787 1.00 80.56 107 GLN A N 1
ATOM 870 C CA . GLN A 1 107 ? 8.438 7.872 -9.234 1.00 80.56 107 GLN A CA 1
ATOM 871 C C . GLN A 1 107 ? 7.834 6.518 -9.587 1.00 80.56 107 GLN A C 1
ATOM 873 O O . GLN A 1 107 ? 8.205 5.489 -9.026 1.00 80.56 107 GLN A O 1
ATOM 878 N N . LEU A 1 108 ? 6.923 6.519 -10.559 1.00 85.25 108 LEU A N 1
ATOM 879 C CA . LEU A 1 108 ? 6.350 5.304 -11.126 1.00 85.25 108 LEU A CA 1
ATOM 880 C C . LEU A 1 108 ? 7.134 4.885 -12.369 1.00 85.25 108 LEU A C 1
ATOM 882 O O . LEU A 1 108 ? 7.350 5.691 -13.273 1.00 85.25 108 LEU A O 1
ATOM 886 N N . GLY A 1 109 ? 7.520 3.614 -12.445 1.00 87.94 109 GLY A N 1
ATOM 887 C CA . GLY A 1 109 ? 8.196 3.079 -13.621 1.00 87.94 109 GLY A CA 1
ATOM 888 C C . GLY A 1 109 ? 8.095 1.568 -13.767 1.00 87.94 109 GLY A C 1
ATOM 889 O O . GLY A 1 109 ? 7.694 0.844 -12.859 1.00 87.94 109 GLY A O 1
ATOM 890 N N . PHE A 1 110 ? 8.463 1.087 -14.946 1.00 88.44 110 PHE A N 1
ATOM 891 C CA . PHE A 1 110 ? 8.345 -0.305 -15.343 1.00 88.44 110 PHE A CA 1
ATOM 892 C C . PHE A 1 110 ? 9.621 -1.085 -15.056 1.00 88.44 110 PHE A C 1
ATOM 894 O O . PHE A 1 110 ? 10.719 -0.667 -15.430 1.00 88.44 110 PHE A O 1
ATOM 901 N N . VAL A 1 111 ? 9.462 -2.266 -14.463 1.00 90.50 111 VAL A N 1
ATOM 902 C CA . VAL A 1 111 ? 10.526 -3.263 -14.318 1.00 90.50 111 VAL A CA 1
ATOM 903 C C . VAL A 1 111 ? 10.079 -4.600 -14.895 1.00 90.50 111 VAL A C 1
ATOM 905 O O . VAL A 1 111 ? 8.908 -4.979 -14.834 1.00 90.50 111 VAL A O 1
ATOM 908 N N . ALA A 1 112 ? 11.022 -5.331 -15.478 1.00 89.44 112 ALA A N 1
ATOM 909 C CA . ALA A 1 112 ? 10.748 -6.642 -16.045 1.00 89.44 112 ALA A CA 1
ATOM 910 C C . ALA A 1 112 ? 10.458 -7.664 -14.936 1.00 89.44 112 ALA A C 1
ATOM 912 O O . ALA A 1 112 ? 11.299 -7.897 -14.065 1.00 89.44 112 ALA A O 1
ATOM 913 N N . ALA A 1 113 ? 9.301 -8.330 -15.009 1.00 88.06 113 ALA A N 1
ATOM 914 C CA . ALA A 1 113 ? 8.823 -9.209 -13.942 1.00 88.06 113 ALA A CA 1
ATOM 915 C C . ALA A 1 113 ? 9.758 -10.393 -13.663 1.00 88.06 113 ALA A C 1
ATOM 917 O O . ALA A 1 113 ? 9.872 -10.827 -12.524 1.00 88.06 113 ALA A O 1
ATOM 918 N N . LYS A 1 114 ? 10.478 -10.881 -14.683 1.00 86.38 114 LYS A N 1
ATOM 919 C CA . LYS A 1 114 ? 11.420 -12.008 -14.560 1.00 86.38 114 LYS A CA 1
ATOM 920 C C . LYS A 1 114 ? 12.591 -11.758 -13.599 1.00 86.38 114 LYS A C 1
ATOM 922 O O . LYS A 1 114 ? 13.274 -12.702 -13.225 1.00 86.38 114 LYS A O 1
ATOM 927 N N . PHE A 1 115 ? 12.859 -10.499 -13.249 1.00 88.31 115 PHE A N 1
ATOM 928 C CA . PHE A 1 115 ? 13.950 -10.119 -12.347 1.00 88.31 115 PHE A CA 1
ATOM 929 C C . PHE A 1 115 ? 13.478 -9.780 -10.928 1.00 88.31 115 PHE A C 1
ATOM 931 O O . PHE A 1 115 ? 14.291 -9.421 -10.072 1.00 88.31 115 PHE A O 1
ATOM 938 N N . VAL A 1 116 ? 12.174 -9.886 -10.684 1.00 85.62 116 VAL A N 1
ATOM 939 C CA . VAL A 1 116 ? 11.566 -9.705 -9.372 1.00 85.62 116 VAL A CA 1
ATOM 940 C C . VAL A 1 116 ? 11.218 -11.083 -8.830 1.00 85.62 116 VAL A C 1
ATOM 942 O O . VAL A 1 116 ? 10.495 -11.843 -9.469 1.00 85.62 116 VAL A O 1
ATOM 945 N N . ASN A 1 117 ? 11.756 -11.409 -7.661 1.00 79.56 117 ASN A N 1
ATOM 946 C CA . ASN A 1 117 ? 11.445 -12.631 -6.936 1.00 79.56 117 ASN A CA 1
ATOM 947 C C . ASN A 1 117 ? 10.580 -12.310 -5.716 1.00 79.56 117 ASN A C 1
ATOM 949 O O . ASN A 1 117 ? 10.537 -11.164 -5.269 1.00 79.56 117 ASN A O 1
ATOM 953 N N . LYS A 1 118 ? 9.936 -13.346 -5.168 1.00 67.06 118 LYS A N 1
ATOM 954 C CA . LYS A 1 118 ? 9.136 -13.294 -3.942 1.00 67.06 118 LYS A CA 1
ATOM 955 C C . LYS A 1 118 ? 8.089 -12.177 -4.007 1.00 67.06 118 LYS A C 1
ATOM 957 O O . LYS A 1 118 ? 8.243 -11.127 -3.396 1.00 67.06 118 LYS A O 1
ATOM 962 N N . ILE A 1 119 ? 7.043 -12.410 -4.796 1.00 76.44 119 ILE A N 1
ATOM 963 C CA . ILE A 1 119 ? 5.874 -11.530 -4.828 1.00 76.44 119 ILE A CA 1
ATOM 964 C C . ILE A 1 119 ? 5.060 -11.830 -3.578 1.00 76.44 119 ILE A C 1
ATOM 966 O O . ILE A 1 119 ? 4.551 -12.938 -3.420 1.00 76.44 119 ILE A O 1
ATOM 970 N N . ILE A 1 120 ? 4.960 -10.846 -2.703 1.00 76.69 120 ILE A N 1
ATOM 971 C CA . ILE A 1 120 ? 4.139 -10.901 -1.506 1.00 76.69 120 ILE A CA 1
ATOM 972 C C . ILE A 1 120 ? 2.849 -10.149 -1.830 1.00 76.69 120 ILE A C 1
ATOM 974 O O . ILE A 1 120 ? 2.865 -8.941 -2.087 1.00 76.69 120 ILE A O 1
ATOM 978 N N . GLU A 1 121 ? 1.740 -10.887 -1.890 1.00 79.56 121 GLU A N 1
ATOM 979 C CA . GLU A 1 121 ? 0.398 -10.308 -1.988 1.00 79.56 121 GLU A CA 1
ATOM 980 C C . GLU A 1 121 ? -0.014 -9.806 -0.606 1.00 79.56 121 GLU A C 1
ATOM 982 O O . GLU A 1 121 ? 0.100 -10.537 0.378 1.00 79.56 121 GLU A O 1
ATOM 987 N N . TYR A 1 122 ? -0.499 -8.567 -0.538 1.00 81.00 122 TYR A N 1
ATOM 988 C CA . TYR A 1 122 ? -1.017 -7.996 0.697 1.00 81.00 122 TYR A CA 1
ATOM 989 C C . TYR A 1 122 ? -2.537 -7.962 0.685 1.00 81.00 122 TYR A C 1
ATOM 991 O O . TYR A 1 122 ? -3.165 -7.629 -0.319 1.00 81.00 122 TYR A O 1
ATOM 999 N N . GLU A 1 123 ? -3.118 -8.24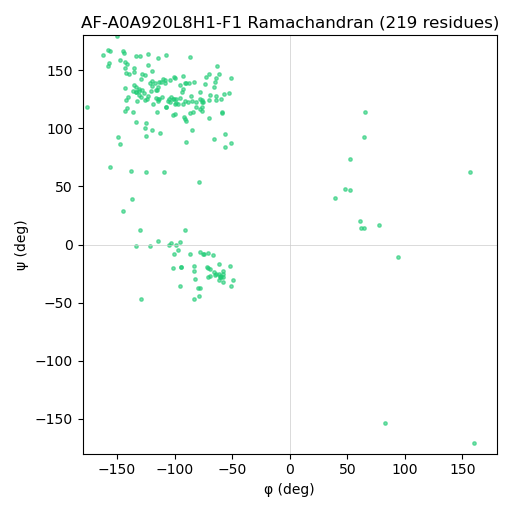7 1.841 1.00 86.06 123 GLU A N 1
ATOM 1000 C CA . GLU A 1 123 ? -4.466 -7.817 2.168 1.00 86.06 123 GLU A CA 1
ATOM 1001 C C . GLU A 1 123 ? -4.387 -6.402 2.743 1.00 86.06 123 GLU A C 1
ATOM 1003 O O . GLU A 1 123 ? -3.593 -6.132 3.650 1.00 86.06 123 GLU A O 1
ATOM 1008 N N . ILE A 1 124 ? -5.177 -5.491 2.175 1.00 88.94 124 ILE A N 1
ATOM 1009 C CA . ILE A 1 124 ? -5.206 -4.084 2.563 1.00 88.94 124 ILE A CA 1
ATOM 1010 C C . ILE A 1 124 ? -6.645 -3.709 2.887 1.00 88.94 124 ILE A C 1
ATOM 1012 O O . ILE A 1 124 ? -7.522 -3.835 2.036 1.00 88.94 124 ILE A O 1
ATOM 1016 N N . LEU A 1 125 ? -6.858 -3.198 4.095 1.00 91.12 125 LEU A N 1
ATOM 1017 C CA . LEU A 1 125 ? -8.110 -2.582 4.514 1.00 91.12 125 LEU A CA 1
ATOM 1018 C C . LEU A 1 125 ? -7.842 -1.105 4.788 1.00 91.12 125 LEU A C 1
ATOM 1020 O O . LEU A 1 125 ? -6.855 -0.764 5.447 1.00 91.12 125 LEU A O 1
ATOM 1024 N N . ARG A 1 126 ? -8.701 -0.227 4.273 1.00 92.50 126 ARG A N 1
ATOM 1025 C CA . ARG A 1 126 ? -8.617 1.215 4.507 1.00 92.50 126 ARG A CA 1
ATOM 1026 C C . ARG A 1 126 ? -9.876 1.699 5.194 1.00 92.50 126 ARG A C 1
ATOM 1028 O O . ARG A 1 126 ? -10.968 1.294 4.814 1.00 92.50 126 ARG A O 1
ATOM 1035 N N . PHE A 1 127 ? -9.699 2.549 6.196 1.00 93.31 127 PHE A N 1
ATOM 1036 C CA . PHE A 1 127 ? -10.783 3.126 6.974 1.00 93.31 127 PHE A CA 1
ATOM 1037 C C . PHE A 1 127 ? -10.533 4.614 7.184 1.00 93.31 127 PHE A C 1
ATOM 1039 O O . PHE A 1 127 ? -9.447 5.007 7.604 1.00 93.31 127 PHE A O 1
ATOM 1046 N N . ARG A 1 128 ? -11.549 5.439 6.945 1.00 91.81 128 ARG A N 1
ATOM 1047 C CA . ARG A 1 128 ? -11.485 6.895 7.094 1.00 91.81 128 ARG A CA 1
ATOM 1048 C C . ARG A 1 128 ? -12.359 7.351 8.254 1.00 91.81 128 ARG A C 1
ATOM 1050 O O . ARG A 1 128 ? -13.453 6.820 8.427 1.00 91.81 128 ARG A O 1
ATOM 1057 N N . SER A 1 129 ? -11.870 8.316 9.034 1.00 90.25 129 SER A N 1
ATOM 1058 C CA . SER A 1 129 ? -12.637 8.889 10.147 1.00 90.25 129 SER A CA 1
ATOM 1059 C C . SER A 1 129 ? -13.886 9.599 9.627 1.00 90.25 129 SER A C 1
ATOM 1061 O O . SER A 1 129 ? -13.813 10.266 8.594 1.00 90.25 129 SER A O 1
ATOM 1063 N N . ASP A 1 130 ? -14.997 9.521 10.359 1.00 82.00 130 ASP A N 1
ATOM 1064 C CA . ASP A 1 130 ? -16.194 10.337 10.081 1.00 82.00 130 ASP A CA 1
ATOM 1065 C C . ASP A 1 130 ? -15.914 11.842 10.187 1.00 82.00 130 ASP A C 1
ATOM 1067 O O . ASP A 1 130 ? -16.516 12.651 9.482 1.00 82.00 130 ASP A O 1
ATOM 1071 N N . ASP A 1 131 ? -14.934 12.214 11.010 1.00 78.38 131 ASP A N 1
ATOM 1072 C CA . ASP A 1 131 ? -14.479 13.596 11.141 1.00 78.38 131 ASP A CA 1
ATOM 1073 C C . ASP A 1 131 ? -13.563 14.021 9.978 1.00 78.38 131 ASP A C 1
ATOM 1075 O O . ASP A 1 131 ? -13.174 15.188 9.874 1.00 78.38 131 ASP A O 1
ATOM 1079 N N . SER A 1 132 ? -13.186 13.086 9.093 1.00 71.44 132 SER A N 1
ATOM 1080 C CA . SER A 1 132 ? -12.312 13.374 7.964 1.00 71.44 132 SER A CA 1
ATOM 1081 C C . SER A 1 132 ? -13.084 14.054 6.833 1.00 71.44 132 SER A C 1
ATOM 1083 O O . SER A 1 132 ? -14.022 13.495 6.270 1.00 71.44 132 SER A O 1
ATOM 1085 N N . LYS A 1 133 ? -12.611 15.222 6.397 1.00 66.19 133 LYS A N 1
ATOM 1086 C CA . LYS A 1 133 ? -13.091 15.884 5.178 1.00 66.19 133 LYS A CA 1
ATOM 1087 C C . LYS A 1 133 ? -12.197 15.535 3.993 1.00 66.19 133 LYS A C 1
ATOM 1089 O O . LYS A 1 133 ? -10.971 15.502 4.111 1.00 66.19 133 LYS A O 1
ATOM 1094 N N . ASN A 1 134 ? -12.808 15.256 2.844 1.00 54.25 134 ASN A N 1
ATOM 1095 C CA . ASN A 1 134 ? -12.075 14.979 1.615 1.00 54.25 134 ASN A CA 1
ATOM 1096 C C . ASN A 1 134 ? -11.397 16.259 1.104 1.00 54.25 134 ASN A C 1
ATOM 1098 O O . ASN A 1 134 ? -12.037 17.293 0.930 1.00 54.25 134 ASN A O 1
ATOM 1102 N N . TRP A 1 135 ? -10.098 16.170 0.829 1.00 51.59 135 TRP A N 1
ATOM 1103 C CA . TRP A 1 135 ? -9.277 17.300 0.393 1.00 51.59 135 TRP A CA 1
ATOM 1104 C C . TRP A 1 135 ? -9.694 17.872 -0.972 1.00 51.59 135 TRP A C 1
ATOM 1106 O O . TRP A 1 135 ? -9.431 19.039 -1.258 1.00 51.59 135 TRP A O 1
ATOM 1116 N N . LEU A 1 136 ? -10.328 17.061 -1.829 1.00 53.44 136 LEU A N 1
ATOM 1117 C CA . LEU A 1 136 ? -10.832 17.521 -3.127 1.00 53.44 136 LEU A CA 1
ATOM 1118 C C . LEU A 1 136 ? -12.042 18.447 -2.986 1.00 53.44 136 LEU A C 1
ATOM 1120 O O . LEU A 1 136 ? -12.234 19.312 -3.842 1.00 53.44 136 LEU A O 1
ATOM 1124 N N . ASP A 1 137 ? -12.809 18.276 -1.910 1.00 55.84 137 ASP A N 1
ATOM 1125 C CA . ASP A 1 137 ? -14.134 18.873 -1.759 1.00 55.84 137 ASP A CA 1
ATOM 1126 C C . ASP A 1 137 ? -14.095 20.206 -0.995 1.00 55.84 137 ASP A C 1
ATOM 1128 O O . ASP A 1 137 ? -15.012 21.012 -1.129 1.00 55.84 137 ASP A O 1
ATOM 1132 N N . ASP A 1 138 ? -13.026 20.488 -0.239 1.00 50.81 138 ASP A N 1
ATOM 1133 C CA . ASP A 1 138 ? -12.924 21.713 0.561 1.00 50.81 138 ASP A CA 1
ATOM 1134 C C . ASP A 1 138 ? -11.474 22.215 0.658 1.00 50.81 138 ASP A C 1
ATOM 1136 O O . ASP A 1 138 ? -10.753 21.880 1.589 1.00 50.81 138 ASP A O 1
ATOM 1140 N N . ARG A 1 139 ? -11.034 23.014 -0.328 1.00 51.03 139 ARG A N 1
ATOM 1141 C CA . ARG A 1 139 ? -9.653 23.543 -0.425 1.00 51.03 139 ARG A CA 1
ATOM 1142 C C . ARG A 1 139 ? -9.336 24.696 0.541 1.00 51.03 139 ARG A C 1
ATOM 1144 O O . ARG A 1 139 ? -8.190 25.141 0.581 1.00 51.03 139 ARG A O 1
ATOM 1151 N N . ASN A 1 140 ? -10.338 25.230 1.245 1.00 53.78 140 ASN A N 1
ATOM 1152 C CA . ASN A 1 140 ? -10.254 26.526 1.930 1.00 53.78 140 ASN A CA 1
ATOM 1153 C C . ASN A 1 140 ? -10.501 26.462 3.450 1.00 53.78 140 ASN A C 1
ATOM 1155 O O . ASN A 1 140 ? -10.425 27.503 4.103 1.00 53.78 140 ASN A O 1
ATOM 1159 N N . SER A 1 141 ? -10.791 25.292 4.032 1.00 49.28 141 SER A N 1
ATOM 1160 C CA . SER A 1 141 ? -11.028 25.147 5.478 1.00 49.28 141 SER A CA 1
ATOM 1161 C C . SER A 1 141 ? -9.949 24.301 6.166 1.00 49.28 141 SER A C 1
ATOM 1163 O O . SER A 1 141 ? -9.191 23.594 5.510 1.00 49.28 141 SER A O 1
ATOM 1165 N N . ASN A 1 142 ? -9.821 24.419 7.496 1.00 54.66 142 ASN A N 1
ATOM 1166 C CA . ASN A 1 142 ? -8.874 23.652 8.314 1.00 54.66 142 ASN A CA 1
ATOM 1167 C C . ASN A 1 142 ? -9.091 22.143 8.105 1.00 54.66 142 ASN A C 1
ATOM 1169 O O . ASN A 1 142 ? -9.971 21.537 8.716 1.00 54.66 142 ASN A O 1
ATOM 1173 N N . HIS A 1 143 ? -8.301 21.573 7.197 1.00 58.94 143 HIS A N 1
ATOM 1174 C CA . HIS A 1 143 ? -8.429 20.206 6.723 1.00 58.94 143 HIS A CA 1
ATOM 1175 C C . HIS A 1 143 ? -8.186 19.213 7.857 1.00 58.94 143 HIS A C 1
ATOM 1177 O O . HIS A 1 143 ? -7.144 19.234 8.511 1.00 58.94 143 HIS A O 1
ATOM 1183 N N . VAL A 1 144 ? -9.127 18.294 8.032 1.00 64.38 144 VAL A N 1
ATOM 1184 C CA . VAL A 1 144 ? -8.950 17.109 8.862 1.00 64.38 144 VAL A CA 1
ATOM 1185 C C . VAL A 1 144 ? -8.955 15.933 7.896 1.00 64.38 144 VAL A C 1
ATOM 1187 O O . VAL A 1 144 ? -10.009 15.504 7.442 1.00 64.38 144 VAL A O 1
ATOM 1190 N N . TYR A 1 145 ? -7.776 15.470 7.485 1.00 72.56 145 TYR A N 1
ATOM 1191 C CA . TYR A 1 145 ? -7.639 14.176 6.814 1.00 72.56 145 TYR A CA 1
ATOM 1192 C C . TYR A 1 145 ? -7.158 13.194 7.863 1.00 72.56 145 TYR A C 1
ATOM 1194 O O . TYR A 1 145 ? -6.117 13.460 8.456 1.00 72.56 145 TYR A O 1
ATOM 1202 N N . ILE A 1 146 ? -7.908 12.125 8.126 1.00 85.50 146 ILE A N 1
ATOM 1203 C CA . ILE A 1 146 ? -7.517 11.091 9.089 1.00 85.50 146 ILE A CA 1
ATOM 1204 C C . ILE A 1 146 ? -7.917 9.727 8.529 1.00 85.50 146 ILE A C 1
ATOM 1206 O O . ILE A 1 146 ? -9.099 9.459 8.297 1.00 85.50 146 ILE A O 1
ATOM 1210 N N . ASP A 1 147 ? -6.927 8.873 8.298 1.00 89.56 147 ASP A N 1
ATOM 1211 C CA . ASP A 1 147 ? -7.090 7.603 7.591 1.00 89.56 147 ASP A CA 1
ATOM 1212 C C . ASP A 1 147 ? -6.225 6.511 8.225 1.00 89.56 147 ASP A C 1
ATOM 1214 O O . ASP A 1 147 ? -5.140 6.773 8.746 1.00 89.56 147 ASP A O 1
ATOM 1218 N N . ILE A 1 148 ? -6.712 5.278 8.174 1.00 92.56 148 ILE A N 1
ATOM 1219 C CA . ILE A 1 148 ? -6.041 4.095 8.702 1.00 92.56 148 ILE A CA 1
ATOM 1220 C C . ILE A 1 148 ? -5.905 3.095 7.565 1.00 92.56 148 ILE A C 1
ATOM 1222 O O . ILE A 1 148 ? -6.897 2.682 6.967 1.00 92.56 148 ILE A O 1
ATOM 1226 N N . LYS A 1 149 ? -4.676 2.647 7.310 1.00 93.12 149 LYS A N 1
ATOM 1227 C CA . LYS A 1 149 ? -4.394 1.489 6.463 1.00 93.12 149 LYS A CA 1
ATOM 1228 C C . LYS A 1 149 ? -3.951 0.327 7.342 1.00 93.12 149 LYS A C 1
ATOM 1230 O O . LYS A 1 149 ? -2.908 0.391 7.989 1.00 93.12 149 LYS A O 1
ATOM 1235 N N . LEU A 1 150 ? -4.725 -0.750 7.318 1.00 92.81 150 LEU A N 1
ATOM 1236 C CA . LEU A 1 150 ? -4.327 -2.049 7.843 1.00 92.81 150 LEU A CA 1
ATOM 1237 C C . LEU A 1 150 ? -3.774 -2.872 6.688 1.00 92.81 150 LEU A C 1
ATOM 1239 O O . LEU A 1 150 ? -4.425 -3.018 5.655 1.00 92.81 150 LEU A O 1
ATOM 1243 N N . GLN A 1 151 ? -2.565 -3.392 6.847 1.00 91.94 151 GLN A N 1
ATOM 1244 C CA . GLN A 1 151 ? -1.877 -4.158 5.820 1.00 91.94 151 GLN A CA 1
ATOM 1245 C C . GLN A 1 151 ? -1.288 -5.430 6.422 1.00 91.94 151 GLN A C 1
ATOM 1247 O O . GLN A 1 151 ? -0.585 -5.364 7.424 1.00 91.94 151 GLN A O 1
ATOM 1252 N N . ARG A 1 152 ? -1.510 -6.582 5.792 1.00 89.81 152 ARG A N 1
ATOM 1253 C CA . ARG A 1 152 ? -0.827 -7.837 6.141 1.00 89.81 152 ARG A CA 1
ATOM 1254 C C . ARG A 1 152 ? -0.489 -8.640 4.902 1.00 89.81 152 ARG A C 1
ATOM 1256 O O . ARG A 1 152 ? -1.154 -8.491 3.879 1.00 89.81 152 ARG A O 1
ATOM 1263 N N . GLU A 1 153 ? 0.523 -9.491 4.985 1.00 86.81 153 GLU A N 1
ATOM 1264 C CA . GLU A 1 153 ? 0.747 -10.482 3.932 1.00 86.81 153 GLU A CA 1
ATOM 1265 C C . GLU A 1 153 ? -0.433 -11.459 3.910 1.00 86.81 153 GLU A C 1
ATOM 1267 O O . GLU A 1 153 ? -0.980 -11.838 4.950 1.00 86.81 153 GLU A O 1
ATOM 1272 N N . LYS A 1 154 ? -0.878 -11.840 2.716 1.00 82.69 154 LYS A N 1
ATOM 1273 C CA . LYS A 1 154 ? -2.031 -12.722 2.563 1.00 82.69 154 LYS A CA 1
ATOM 1274 C C . LYS A 1 154 ? -1.731 -14.091 3.172 1.00 82.69 154 LYS A C 1
ATOM 1276 O O . LYS A 1 154 ? -0.784 -14.758 2.770 1.00 82.69 154 LYS A O 1
ATOM 1281 N N . GLY A 1 155 ? -2.580 -14.515 4.107 1.00 83.25 155 GLY A N 1
ATOM 1282 C CA . GLY A 1 155 ? -2.409 -15.758 4.866 1.00 83.25 155 GLY A CA 1
ATOM 1283 C C . GLY A 1 155 ? -1.689 -15.582 6.206 1.00 83.25 155 GLY A C 1
ATOM 1284 O O . GLY A 1 155 ? -1.744 -16.489 7.032 1.00 83.25 155 GLY A O 1
ATOM 1285 N N . GLU A 1 156 ? -1.093 -14.416 6.464 1.00 87.69 156 GLU A N 1
ATOM 1286 C CA . GLU A 1 156 ? -0.452 -14.115 7.742 1.00 87.69 156 GLU A CA 1
ATOM 1287 C C . GLU A 1 156 ? -1.442 -13.547 8.773 1.00 87.69 156 GLU A C 1
ATOM 1289 O O . GLU A 1 156 ? -2.528 -13.054 8.460 1.00 87.69 156 GLU A O 1
ATOM 1294 N N . GLN A 1 157 ? -1.061 -13.610 10.048 1.00 85.75 157 GLN A N 1
ATOM 1295 C CA . GLN A 1 157 ? -1.840 -13.044 11.165 1.00 85.75 157 GLN A CA 1
ATOM 1296 C C . GLN A 1 157 ? -1.239 -11.745 11.714 1.00 85.75 157 GLN A C 1
ATOM 1298 O O . GLN A 1 157 ? -1.763 -11.165 12.667 1.00 85.75 157 GLN A O 1
ATOM 1303 N N . ILE A 1 158 ? -0.123 -11.306 11.131 1.00 91.81 158 ILE A N 1
ATOM 1304 C CA . ILE A 1 158 ? 0.620 -10.131 11.569 1.00 91.81 158 ILE A CA 1
ATOM 1305 C C . ILE A 1 158 ? 0.241 -8.945 10.688 1.00 91.81 158 ILE A C 1
ATOM 1307 O O . ILE A 1 158 ? 0.427 -8.965 9.473 1.00 91.81 158 ILE A O 1
ATOM 1311 N N . TRP A 1 159 ? -0.264 -7.902 11.330 1.00 93.12 159 TRP A N 1
ATOM 1312 C CA . TRP A 1 159 ? -0.679 -6.653 10.727 1.00 93.12 159 TRP A CA 1
ATOM 1313 C C . TRP A 1 159 ? 0.376 -5.562 10.910 1.00 93.12 159 TRP A C 1
ATOM 1315 O O . TRP A 1 159 ? 1.020 -5.423 11.954 1.00 93.12 159 TRP A O 1
ATOM 1325 N N . LYS A 1 160 ? 0.481 -4.739 9.874 1.00 93.06 160 LYS A N 1
ATOM 1326 C CA . LYS A 1 160 ? 1.028 -3.392 9.884 1.00 93.06 160 LYS A CA 1
ATOM 1327 C C . LYS A 1 160 ? -0.137 -2.408 9.906 1.00 93.06 160 LYS A C 1
ATOM 1329 O O . LYS A 1 160 ? -1.018 -2.468 9.049 1.00 93.06 160 LYS A O 1
ATOM 1334 N N . VAL A 1 161 ? -0.134 -1.509 10.881 1.00 93.12 161 VAL A N 1
ATOM 1335 C CA . VAL A 1 161 ? -1.094 -0.409 11.001 1.00 93.12 161 VAL A CA 1
ATOM 1336 C C . VAL A 1 161 ? -0.381 0.871 10.598 1.00 93.12 161 VAL A C 1
ATOM 1338 O O . VAL A 1 161 ? 0.664 1.203 11.156 1.00 93.12 161 VAL A O 1
ATOM 1341 N N . ILE A 1 162 ? -0.942 1.590 9.635 1.00 92.50 162 ILE A N 1
ATOM 1342 C CA . ILE A 1 162 ? -0.446 2.891 9.199 1.00 92.50 162 ILE A CA 1
ATOM 1343 C C . ILE A 1 162 ? -1.536 3.921 9.450 1.00 92.50 162 ILE A C 1
ATOM 1345 O O . ILE A 1 162 ? -2.643 3.794 8.930 1.00 92.50 162 ILE A O 1
ATOM 1349 N N . LEU A 1 163 ? -1.215 4.926 10.256 1.00 90.69 163 LEU A N 1
ATOM 1350 C CA . LEU A 1 163 ? -2.086 6.043 10.576 1.00 90.69 163 LEU A CA 1
ATOM 1351 C C . LEU A 1 163 ? -1.639 7.264 9.780 1.00 90.69 163 LEU A C 1
ATOM 1353 O O . LEU A 1 163 ? -0.475 7.666 9.838 1.00 90.69 163 LEU A O 1
ATOM 1357 N N . TYR A 1 164 ? -2.574 7.869 9.067 1.00 88.00 164 TYR A N 1
ATOM 1358 C CA . TYR A 1 164 ? -2.355 9.058 8.264 1.00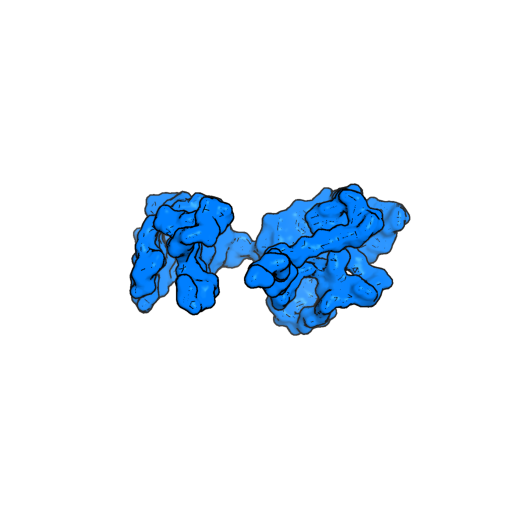 88.00 164 TYR A CA 1
ATOM 1359 C C . TYR A 1 164 ? -3.142 10.222 8.835 1.00 88.00 164 TYR A C 1
ATOM 1361 O O . TYR A 1 164 ? -4.325 10.071 9.142 1.00 88.00 164 TYR A O 1
ATOM 1369 N N . TYR A 1 165 ? -2.511 11.390 8.933 1.00 85.44 165 TYR A N 1
ATOM 1370 C CA . TYR A 1 165 ? -3.226 12.615 9.258 1.00 85.44 165 TYR A CA 1
ATOM 1371 C C . TYR A 1 165 ? -2.627 13.853 8.600 1.00 85.44 165 TYR A C 1
ATOM 1373 O O . TYR A 1 165 ? -1.459 13.862 8.219 1.00 85.44 165 TYR A O 1
ATOM 1381 N N . TYR A 1 166 ? -3.424 14.911 8.469 1.00 79.50 166 TYR A N 1
ATOM 1382 C CA . TYR A 1 166 ? -2.933 16.231 8.082 1.00 79.50 166 TYR A CA 1
ATOM 1383 C C . TYR A 1 166 ? -2.752 17.122 9.313 1.00 79.50 166 TYR A C 1
ATOM 1385 O O . TYR A 1 166 ? -3.689 17.321 10.084 1.00 79.50 166 TYR A O 1
ATOM 1393 N N . ASP A 1 167 ? -1.553 17.674 9.478 1.00 71.12 167 ASP A N 1
ATOM 1394 C CA . ASP A 1 167 ? -1.240 18.692 10.476 1.00 71.12 167 ASP A CA 1
ATOM 1395 C C . ASP A 1 167 ? -1.097 20.056 9.773 1.00 71.12 167 ASP A C 1
ATOM 1397 O O . ASP A 1 167 ? -0.262 20.187 8.873 1.00 71.12 167 ASP A O 1
ATOM 1401 N N . PRO A 1 168 ? -1.853 21.096 10.160 1.00 69.69 168 PRO A N 1
ATOM 1402 C CA . PRO A 1 168 ? -1.751 22.417 9.540 1.00 69.69 168 PRO A CA 1
ATOM 1403 C C . PRO A 1 168 ? -0.355 23.055 9.596 1.00 69.69 168 PRO A C 1
ATOM 1405 O O . PRO A 1 168 ? -0.016 23.853 8.726 1.00 69.69 168 PRO A O 1
ATOM 1408 N N . ALA A 1 169 ? 0.457 22.731 10.604 1.00 74.94 169 ALA A N 1
ATOM 1409 C CA . ALA A 1 169 ? 1.777 23.325 10.792 1.00 74.94 169 ALA A CA 1
ATOM 1410 C C . ALA A 1 169 ? 2.859 22.662 9.929 1.00 74.94 169 ALA A C 1
ATOM 1412 O O . ALA A 1 169 ? 3.843 23.305 9.564 1.00 74.94 169 ALA A O 1
ATOM 1413 N N . VAL A 1 170 ? 2.709 21.370 9.629 1.00 72.31 170 VAL A N 1
ATOM 1414 C CA . VAL A 1 170 ? 3.780 20.546 9.035 1.00 72.31 170 VAL A CA 1
ATOM 1415 C C . VAL A 1 170 ? 3.329 19.683 7.853 1.00 72.31 170 VAL A C 1
ATOM 1417 O O . VAL A 1 170 ? 4.154 19.001 7.248 1.00 72.31 170 VAL A O 1
ATOM 1420 N N . GLY A 1 171 ? 2.051 19.733 7.485 1.00 73.69 171 GLY A N 1
ATOM 1421 C CA . GLY A 1 171 ? 1.468 19.011 6.360 1.00 73.69 171 GLY A CA 1
ATOM 1422 C C . GLY A 1 171 ? 1.097 17.563 6.679 1.00 73.69 171 GLY A C 1
ATOM 1423 O O . GLY A 1 171 ? 0.793 17.202 7.814 1.00 73.69 171 GLY A O 1
ATOM 1424 N N . TYR A 1 172 ? 1.091 16.720 5.646 1.00 76.81 172 TYR A N 1
ATOM 1425 C CA . TYR A 1 172 ? 0.726 15.310 5.767 1.00 76.81 172 TYR A CA 1
ATOM 1426 C C . TYR A 1 172 ? 1.732 14.533 6.622 1.00 76.81 172 TYR A C 1
ATOM 1428 O O . TYR A 1 172 ? 2.949 14.655 6.457 1.00 76.81 172 TYR A O 1
ATOM 1436 N N . LYS A 1 173 ? 1.212 13.704 7.519 1.00 81.38 173 LYS A N 1
ATOM 1437 C CA . LYS A 1 173 ? 1.970 12.883 8.454 1.00 81.38 173 LYS A CA 1
ATOM 1438 C C . LYS A 1 173 ? 1.528 11.434 8.374 1.00 81.38 173 LYS A C 1
ATOM 1440 O O . LYS A 1 173 ? 0.360 11.120 8.157 1.00 81.38 173 LYS A O 1
ATOM 1445 N N . GLU A 1 174 ? 2.499 10.565 8.599 1.00 87.62 174 GLU A N 1
ATOM 1446 C CA . GLU A 1 174 ? 2.348 9.120 8.577 1.00 87.62 174 GLU A CA 1
ATOM 1447 C C . GLU A 1 174 ? 3.028 8.532 9.813 1.00 87.62 174 GLU A C 1
ATOM 1449 O O . GLU A 1 174 ? 4.169 8.881 10.125 1.00 87.62 174 GLU A O 1
ATOM 1454 N N . ILE A 1 175 ? 2.320 7.655 10.522 1.00 88.44 175 ILE A N 1
ATOM 1455 C CA . ILE A 1 175 ? 2.828 6.914 11.678 1.00 88.44 175 ILE A CA 1
ATOM 1456 C C . ILE A 1 175 ? 2.580 5.433 11.418 1.00 88.44 175 ILE A C 1
ATOM 1458 O O . ILE A 1 175 ? 1.473 5.041 11.056 1.00 88.44 175 ILE A O 1
ATOM 1462 N N . GLN A 1 176 ? 3.607 4.606 11.597 1.00 92.00 176 GLN A N 1
ATOM 1463 C CA . GLN A 1 176 ? 3.548 3.178 11.296 1.00 92.00 176 GLN A CA 1
ATOM 1464 C C . GLN A 1 176 ? 3.815 2.342 12.545 1.00 92.00 176 GLN A C 1
ATOM 1466 O O . GLN A 1 176 ? 4.715 2.645 13.325 1.00 92.00 176 GLN A O 1
ATOM 1471 N N . TYR A 1 177 ? 3.066 1.253 12.676 1.00 91.00 177 TYR A N 1
ATOM 1472 C CA . TYR A 1 177 ? 3.250 0.230 13.694 1.00 91.00 177 TYR A CA 1
ATOM 1473 C C . TYR A 1 177 ? 3.247 -1.146 13.026 1.00 91.00 177 TYR A C 1
ATOM 1475 O O . TYR A 1 177 ? 2.372 -1.444 12.214 1.00 91.00 177 TYR A O 1
ATOM 1483 N N . GLU A 1 178 ? 4.220 -1.988 13.361 1.00 91.31 178 GLU A N 1
ATOM 1484 C CA . GLU A 1 178 ? 4.423 -3.307 12.750 1.00 91.31 178 GLU A CA 1
ATOM 1485 C C . GLU A 1 178 ? 4.409 -4.415 13.811 1.00 91.31 178 GLU A C 1
ATOM 1487 O O . GLU A 1 178 ? 4.539 -4.146 15.005 1.00 91.31 178 GLU A O 1
ATOM 1492 N N . GLY A 1 179 ? 4.249 -5.671 13.384 1.00 89.06 179 GLY A N 1
ATOM 1493 C CA . GLY A 1 179 ? 4.300 -6.821 14.295 1.00 89.06 179 GLY A CA 1
ATOM 1494 C C . GLY A 1 179 ? 3.029 -7.041 15.122 1.00 89.06 179 GLY A C 1
ATOM 1495 O O . GLY A 1 179 ? 3.068 -7.751 16.126 1.00 89.06 179 GLY A O 1
ATOM 1496 N N . LEU A 1 180 ? 1.904 -6.443 14.726 1.00 91.56 180 LEU A N 1
ATOM 1497 C CA . LEU A 1 180 ? 0.676 -6.436 15.517 1.00 91.56 180 LEU A CA 1
ATOM 1498 C C . LEU A 1 180 ? -0.172 -7.670 15.220 1.00 91.56 180 LEU A C 1
ATOM 1500 O O . LEU A 1 180 ? -0.319 -8.059 14.067 1.00 91.56 180 LEU A O 1
ATOM 1504 N N . LYS A 1 181 ? -0.763 -8.287 16.242 1.00 91.69 181 LYS A N 1
ATOM 1505 C CA . LYS A 1 181 ? -1.616 -9.472 16.071 1.00 91.69 181 LYS A CA 1
ATOM 1506 C C . LYS A 1 181 ? -3.075 -9.114 16.306 1.00 91.69 181 LYS A C 1
ATOM 1508 O O . LYS A 1 181 ? -3.375 -8.328 17.200 1.00 91.69 181 LYS A O 1
ATOM 1513 N N . TYR A 1 182 ? -3.958 -9.709 15.509 1.00 87.69 182 TYR A N 1
ATOM 1514 C CA . TYR A 1 182 ? -5.393 -9.640 15.754 1.00 87.69 182 TYR A CA 1
ATOM 1515 C C . TYR A 1 182 ? -5.765 -10.573 16.910 1.00 87.69 182 TYR A C 1
ATOM 1517 O O . TYR A 1 182 ? -5.493 -11.775 16.848 1.00 87.69 182 TYR A O 1
ATOM 1525 N N . ASP A 1 183 ? -6.376 -10.023 17.955 1.00 86.88 183 ASP A N 1
ATOM 1526 C CA . ASP A 1 183 ? -6.977 -10.802 19.032 1.00 86.88 183 ASP A CA 1
ATOM 1527 C C . ASP A 1 183 ? -8.443 -11.064 18.684 1.00 86.88 183 ASP A C 1
ATOM 1529 O O . ASP A 1 183 ? -9.281 -10.164 18.726 1.00 86.88 183 ASP A O 1
ATOM 1533 N N . SER A 1 184 ? -8.764 -12.310 18.340 1.00 84.50 184 SER A N 1
ATOM 1534 C CA . SER A 1 184 ? -10.126 -12.701 17.976 1.00 84.50 184 SER A CA 1
ATOM 1535 C C . SER A 1 184 ? -11.097 -12.739 19.155 1.00 84.50 184 SER A C 1
ATOM 1537 O O . SER A 1 184 ? -12.303 -12.693 18.930 1.00 84.50 184 SER A O 1
ATOM 1539 N N . LYS A 1 185 ? -10.615 -12.813 20.404 1.00 85.69 185 LYS A N 1
ATOM 1540 C CA . LYS A 1 185 ? -11.482 -12.787 21.594 1.00 85.69 185 LYS A CA 1
ATOM 1541 C C . LYS A 1 185 ? -11.945 -11.373 21.910 1.00 85.69 185 LYS A C 1
ATOM 1543 O O . LYS A 1 185 ? -13.075 -11.191 22.348 1.00 85.69 185 LYS A O 1
ATOM 1548 N N . LEU A 1 186 ? -11.061 -10.399 21.708 1.00 80.56 186 LEU A N 1
ATOM 1549 C CA . LEU A 1 186 ? -11.340 -8.980 21.935 1.00 80.56 186 LEU A CA 1
ATOM 1550 C C . LEU A 1 186 ? -11.730 -8.234 20.652 1.00 80.56 186 LEU A C 1
ATOM 1552 O O . LEU A 1 186 ? -12.055 -7.054 20.715 1.00 80.56 186 LEU A O 1
ATOM 1556 N N . ILE A 1 187 ? -11.679 -8.915 19.503 1.00 88.06 187 ILE A N 1
ATOM 1557 C CA . ILE A 1 187 ? -11.999 -8.389 18.173 1.00 88.06 187 ILE A CA 1
ATOM 1558 C C . ILE A 1 187 ? -11.211 -7.096 17.895 1.00 88.06 187 ILE A C 1
ATOM 1560 O O . ILE A 1 187 ? -11.755 -6.079 17.460 1.00 88.06 187 ILE A O 1
ATOM 1564 N N . ASN A 1 188 ? -9.905 -7.116 18.181 1.00 90.56 188 ASN A N 1
ATOM 1565 C CA . ASN A 1 188 ? -9.083 -5.911 18.122 1.00 90.56 188 ASN A CA 1
ATOM 1566 C C . ASN A 1 188 ? -7.650 -6.140 17.622 1.00 90.56 188 ASN A C 1
ATOM 1568 O O . ASN A 1 188 ? -7.143 -7.260 17.547 1.00 90.56 188 ASN A O 1
ATOM 1572 N N . ILE A 1 189 ? -7.000 -5.035 17.263 1.00 89.19 189 ILE A N 1
ATOM 1573 C CA . ILE A 1 189 ? -5.554 -4.930 17.054 1.00 89.19 189 ILE A CA 1
ATOM 1574 C C . ILE A 1 189 ? -5.066 -3.829 17.985 1.00 89.19 189 ILE A C 1
ATOM 1576 O O . ILE A 1 189 ? -5.586 -2.717 17.949 1.00 89.19 189 ILE A O 1
ATOM 1580 N N . SER A 1 190 ? -4.056 -4.099 18.804 1.00 90.38 190 SER A N 1
ATOM 1581 C CA . SER A 1 190 ? -3.535 -3.103 19.739 1.00 90.38 190 SER A CA 1
ATOM 1582 C C . SER A 1 190 ? -2.018 -3.052 19.753 1.00 90.38 190 SER A C 1
ATOM 1584 O O . SER A 1 190 ? -1.326 -4.039 19.500 1.00 90.38 190 SER A O 1
ATOM 1586 N N . ASN A 1 191 ? -1.510 -1.870 20.076 1.00 88.94 191 ASN A N 1
ATOM 1587 C CA . ASN A 1 191 ? -0.154 -1.669 20.545 1.00 88.94 191 ASN A CA 1
ATOM 1588 C C . ASN A 1 191 ? -0.272 -1.162 21.985 1.00 88.94 191 ASN A C 1
ATOM 1590 O O . ASN A 1 191 ? -0.819 -0.078 22.188 1.00 88.94 191 ASN A O 1
ATOM 1594 N N . GLN A 1 192 ? 0.199 -1.961 22.953 1.00 75.69 192 GLN A N 1
ATOM 1595 C CA . GLN A 1 192 ? -0.057 -1.785 24.394 1.00 75.69 192 GLN A CA 1
ATOM 1596 C C . GLN A 1 192 ? 0.189 -0.357 24.906 1.00 75.69 192 GLN A C 1
ATOM 1598 O O . GLN A 1 192 ? -0.520 0.091 25.802 1.00 75.69 192 GLN A O 1
ATOM 1603 N N . ASP A 1 193 ? 1.121 0.371 24.290 1.00 81.00 193 ASP A N 1
ATOM 1604 C CA . ASP A 1 193 ? 1.530 1.704 24.732 1.00 81.00 193 ASP A CA 1
ATOM 1605 C C . ASP A 1 193 ? 0.914 2.855 23.927 1.00 81.00 193 ASP A C 1
ATOM 1607 O O . ASP A 1 193 ? 1.099 4.013 24.292 1.00 81.00 193 ASP A O 1
ATOM 1611 N N . ASN A 1 194 ? 0.220 2.586 22.816 1.00 87.38 194 ASN A N 1
ATOM 1612 C CA . ASN A 1 194 ? -0.147 3.634 21.857 1.00 87.38 194 ASN A CA 1
ATOM 1613 C C . ASN A 1 194 ? -1.627 3.656 21.486 1.00 87.38 194 ASN A C 1
ATOM 1615 O O . ASN A 1 194 ? -2.218 4.740 21.435 1.00 87.38 194 ASN A O 1
ATOM 1619 N N . PHE A 1 195 ? -2.215 2.499 21.174 1.00 91.50 195 PHE A N 1
ATOM 1620 C CA . PHE A 1 195 ? -3.574 2.452 20.645 1.00 91.50 195 PHE A CA 1
ATOM 1621 C C . PHE A 1 195 ? -4.245 1.076 20.744 1.00 91.50 195 PHE A C 1
ATOM 1623 O O . PHE A 1 195 ? -3.588 0.040 20.850 1.00 91.50 195 PHE A O 1
ATOM 1630 N N . ILE A 1 196 ? -5.571 1.082 20.596 1.00 93.75 196 ILE A N 1
ATOM 1631 C CA . ILE A 1 196 ? -6.431 -0.089 20.402 1.00 93.75 196 ILE A CA 1
ATOM 1632 C C . ILE A 1 196 ? -7.393 0.209 19.241 1.00 93.75 196 ILE A C 1
ATOM 1634 O O . ILE A 1 196 ? -8.119 1.198 19.282 1.00 93.75 196 ILE A O 1
ATOM 1638 N N . ILE A 1 197 ? -7.398 -0.639 18.215 1.00 94.62 197 ILE A N 1
ATOM 1639 C CA . 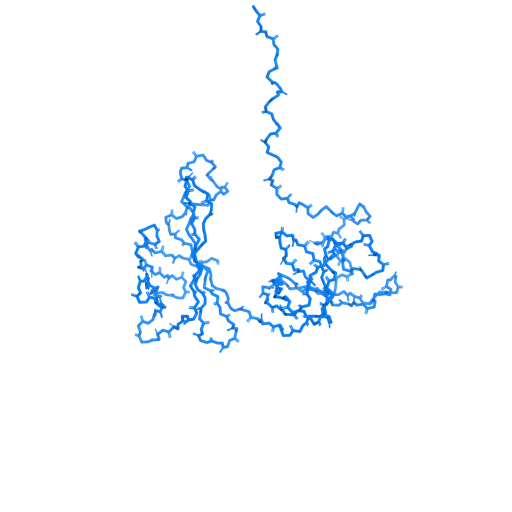ILE A 1 197 ? -8.378 -0.657 17.121 1.00 94.62 197 ILE A CA 1
ATOM 1640 C C . ILE A 1 197 ? -9.370 -1.775 17.409 1.00 94.62 197 ILE A C 1
ATOM 1642 O O . ILE A 1 197 ? -8.999 -2.941 17.317 1.00 94.62 197 ILE A O 1
ATOM 1646 N N . GLU A 1 198 ? -10.611 -1.429 17.720 1.00 94.88 198 GLU A N 1
ATOM 1647 C CA . GLU A 1 198 ? -11.708 -2.372 17.938 1.00 94.88 198 GLU A CA 1
ATOM 1648 C C . GLU A 1 198 ? -12.600 -2.418 16.695 1.00 94.88 198 GLU A C 1
ATOM 1650 O O . GLU A 1 198 ? -13.073 -1.381 16.223 1.00 94.88 198 GLU A O 1
ATOM 1655 N N . PHE A 1 199 ? -12.824 -3.606 16.133 1.00 92.50 199 PHE A N 1
ATOM 1656 C CA . PHE A 1 199 ? -13.710 -3.751 14.979 1.00 92.50 199 PHE A CA 1
ATOM 1657 C C . PHE A 1 199 ? -15.153 -3.851 15.470 1.00 92.50 199 PHE A C 1
ATOM 1659 O O . PHE A 1 199 ? -15.531 -4.823 16.118 1.00 92.50 199 PHE A O 1
ATOM 1666 N N . LEU A 1 200 ? -15.963 -2.846 15.136 1.00 91.94 200 LEU A N 1
ATOM 1667 C CA . LEU A 1 200 ? -17.387 -2.819 15.474 1.00 91.94 200 LEU A CA 1
ATOM 1668 C C . LEU A 1 200 ? -18.196 -3.680 14.494 1.00 91.94 200 LEU A C 1
ATOM 1670 O O . LEU A 1 200 ? -19.164 -4.328 14.879 1.00 91.94 200 LEU A O 1
ATOM 1674 N N . THR A 1 201 ? -17.800 -3.663 13.217 1.00 91.44 201 THR A N 1
ATOM 1675 C CA . THR A 1 201 ? -18.331 -4.488 12.117 1.00 91.44 201 THR A CA 1
ATOM 1676 C C . THR A 1 201 ? -17.219 -4.729 11.081 1.00 91.44 201 THR A C 1
ATOM 1678 O O . THR A 1 201 ? -16.121 -4.190 11.223 1.00 91.44 201 THR A O 1
ATOM 1681 N N . GLU A 1 202 ? -17.489 -5.471 10.001 1.00 87.50 202 GLU A N 1
ATOM 1682 C CA . GLU A 1 202 ? -16.526 -5.654 8.895 1.00 87.50 202 GLU A CA 1
ATOM 1683 C C . GLU A 1 202 ? -16.137 -4.343 8.185 1.00 87.50 202 GLU A C 1
ATOM 1685 O O . GLU A 1 202 ? -15.037 -4.238 7.635 1.00 87.50 202 GLU A O 1
ATOM 1690 N N . ASP A 1 203 ? -17.014 -3.336 8.234 1.00 93.44 203 ASP A N 1
ATOM 1691 C CA . ASP A 1 203 ? -16.850 -2.063 7.527 1.00 93.44 203 ASP A CA 1
ATOM 1692 C C . ASP A 1 203 ? -16.674 -0.865 8.473 1.00 93.44 203 ASP A C 1
ATOM 1694 O O . ASP A 1 203 ? -16.564 0.275 8.021 1.00 93.44 203 ASP A O 1
ATOM 1698 N N . LYS A 1 204 ? -16.625 -1.099 9.790 1.00 94.25 204 LYS A N 1
ATOM 1699 C CA . LYS A 1 204 ? -16.522 -0.034 10.794 1.00 94.25 204 LYS A CA 1
ATOM 1700 C C . LYS A 1 204 ? -15.642 -0.440 11.964 1.00 94.25 204 LYS A C 1
ATOM 1702 O O . LYS A 1 204 ? -15.826 -1.509 12.543 1.00 94.25 204 LYS A O 1
ATOM 1707 N N . LEU A 1 205 ? -14.759 0.463 12.373 1.00 95.25 205 LEU A N 1
ATOM 1708 C CA . LEU A 1 205 ? -13.918 0.300 13.557 1.00 95.25 205 LEU A CA 1
ATOM 1709 C C . LEU A 1 205 ? -13.986 1.528 14.467 1.00 95.25 205 LEU A C 1
ATOM 1711 O O . LEU A 1 205 ? -14.384 2.615 14.042 1.00 95.25 205 LEU A O 1
ATOM 1715 N N . PHE A 1 206 ? -13.564 1.348 15.714 1.00 94.06 206 PHE A N 1
ATOM 1716 C CA . PHE A 1 206 ? -13.272 2.423 16.651 1.00 94.06 206 PHE A CA 1
ATOM 1717 C C . PHE A 1 206 ? -11.785 2.399 17.008 1.00 94.06 206 PHE A C 1
ATOM 1719 O O . PHE A 1 206 ? -11.232 1.346 17.323 1.00 94.06 206 PHE A O 1
ATOM 1726 N N . LEU A 1 207 ? -11.129 3.557 16.976 1.00 93.06 207 LEU A N 1
ATOM 1727 C CA . LEU A 1 207 ? -9.732 3.706 17.376 1.00 93.06 207 LEU A CA 1
ATOM 1728 C C . LEU A 1 207 ? -9.655 4.449 18.711 1.00 93.06 207 LEU A C 1
ATOM 1730 O O . LEU A 1 207 ? -10.045 5.609 18.825 1.00 93.06 207 LEU A O 1
ATOM 1734 N N . PHE A 1 208 ? -9.105 3.791 19.726 1.00 91.19 208 PHE A N 1
ATOM 1735 C CA . PHE A 1 208 ? -8.600 4.423 20.940 1.00 91.19 208 PHE A CA 1
ATOM 1736 C C . PHE A 1 208 ? -7.113 4.708 20.741 1.00 91.19 208 PHE A C 1
ATOM 1738 O O . PHE A 1 208 ? -6.351 3.782 20.503 1.00 91.19 208 PHE A O 1
ATOM 1745 N N . SER A 1 209 ? -6.676 5.963 20.838 1.00 88.56 209 SER A N 1
ATOM 1746 C CA . SER A 1 209 ? -5.265 6.329 20.660 1.00 88.56 209 SER A CA 1
ATOM 1747 C C . SER A 1 209 ? -4.835 7.376 21.677 1.00 88.56 209 SER A C 1
ATOM 1749 O O . SER A 1 209 ? -5.615 8.263 22.035 1.00 88.56 209 SER A O 1
ATOM 1751 N N . ASN A 1 210 ? -3.573 7.300 22.100 1.00 86.19 210 ASN A N 1
ATOM 1752 C CA . ASN A 1 210 ? -2.936 8.332 22.918 1.00 86.19 210 ASN A CA 1
ATOM 1753 C C . ASN A 1 210 ? -2.790 9.660 22.161 1.00 86.19 210 ASN A C 1
ATOM 1755 O O . ASN A 1 210 ? -2.740 10.731 22.769 1.00 86.19 210 ASN A O 1
ATOM 1759 N N . VAL A 1 211 ? -2.781 9.615 20.828 1.00 83.06 211 VAL A N 1
ATOM 1760 C CA . VAL A 1 211 ? -2.824 10.808 19.984 1.00 83.06 211 VAL A CA 1
ATOM 1761 C C . VAL A 1 211 ? -4.289 11.135 19.690 1.00 83.06 211 VAL A C 1
ATOM 1763 O O . VAL A 1 211 ? -4.948 10.466 18.895 1.00 83.06 211 VAL A O 1
ATOM 1766 N N . LYS A 1 212 ? -4.801 12.192 20.335 1.00 82.00 212 LYS A N 1
ATOM 1767 C CA . LYS A 1 212 ? -6.234 12.547 20.346 1.00 82.00 212 LYS A CA 1
ATOM 1768 C C . LYS A 1 212 ? -6.887 12.627 18.966 1.00 82.00 212 LYS A C 1
ATOM 1770 O O . LYS A 1 212 ? -8.043 12.243 18.854 1.00 82.00 212 LYS A O 1
ATOM 1775 N N . ILE A 1 213 ? -6.167 13.097 17.942 1.00 83.38 213 ILE A N 1
ATOM 1776 C CA . ILE A 1 213 ? -6.716 13.246 16.583 1.00 83.38 213 ILE A CA 1
ATOM 1777 C C . ILE A 1 213 ? -7.188 11.915 15.992 1.00 83.38 213 ILE A C 1
ATOM 1779 O O . ILE A 1 213 ? -8.103 11.897 15.186 1.00 83.38 213 ILE A O 1
ATOM 1783 N N . PHE A 1 214 ? -6.603 10.794 16.413 1.00 86.38 214 PHE A N 1
ATOM 1784 C CA . PHE A 1 214 ? -6.979 9.487 15.896 1.00 86.38 214 PHE A CA 1
ATOM 1785 C C . PHE A 1 214 ? -8.152 8.848 16.634 1.00 86.38 214 PHE A C 1
ATOM 1787 O O . PHE A 1 214 ? -8.637 7.804 16.202 1.00 86.38 214 PHE A O 1
ATOM 1794 N N . LYS A 1 215 ? -8.609 9.431 17.744 1.00 90.44 215 LYS A N 1
ATOM 1795 C CA . LYS A 1 215 ? -9.670 8.834 18.545 1.00 90.44 215 LYS A CA 1
ATOM 1796 C C . LYS A 1 215 ? -11.027 9.032 17.871 1.00 90.44 215 LYS A C 1
ATOM 1798 O O . LYS A 1 215 ? -11.474 10.167 17.761 1.00 90.44 215 LYS A O 1
ATOM 1803 N N . GLY A 1 216 ? -11.709 7.949 17.503 1.00 90.88 216 GLY A N 1
ATOM 1804 C CA . GLY A 1 216 ? -13.037 8.047 16.895 1.00 90.88 216 GLY A CA 1
ATOM 1805 C C . GLY A 1 216 ? -13.470 6.816 16.105 1.00 90.88 216 GLY A C 1
ATOM 1806 O O . GLY A 1 216 ? -12.822 5.769 16.148 1.00 90.88 216 GLY A O 1
ATOM 1807 N N . VAL A 1 217 ? -14.589 6.969 15.394 1.00 92.88 217 VAL A N 1
ATOM 1808 C CA . VAL A 1 217 ? -15.175 5.958 14.504 1.00 92.88 217 VAL A CA 1
ATOM 1809 C C . VAL A 1 217 ? -14.622 6.134 13.095 1.00 92.88 217 VAL A C 1
ATOM 1811 O O . VAL A 1 217 ? -14.494 7.257 12.609 1.00 92.88 217 VAL A O 1
ATOM 1814 N N . TYR A 1 218 ? -14.325 5.017 12.435 1.00 94.00 218 TYR A N 1
ATOM 1815 C CA . TYR A 1 218 ? -13.853 4.998 11.058 1.00 94.00 218 TYR A CA 1
ATOM 1816 C C . TYR A 1 218 ? -14.673 4.027 10.217 1.00 94.00 218 TYR A C 1
ATOM 1818 O O . TYR A 1 218 ? -15.012 2.935 10.679 1.00 94.00 218 TYR A O 1
ATOM 1826 N N . ASN A 1 219 ? -14.922 4.406 8.965 1.00 92.88 219 ASN A N 1
ATOM 1827 C CA . ASN A 1 219 ? -15.668 3.618 7.989 1.00 92.88 219 ASN A CA 1
ATOM 1828 C C . ASN A 1 219 ? -14.763 3.173 6.843 1.00 92.88 219 ASN A C 1
ATOM 1830 O O . ASN A 1 219 ? -13.904 3.927 6.377 1.00 92.88 219 ASN A O 1
ATOM 1834 N N . LYS A 1 220 ? -14.960 1.936 6.399 1.00 91.75 220 LYS A N 1
ATOM 1835 C CA . LYS A 1 220 ? -14.234 1.340 5.281 1.00 91.75 220 LYS A CA 1
ATOM 1836 C C . LYS A 1 220 ? -14.651 1.972 3.952 1.00 91.75 220 LYS A C 1
ATOM 1838 O O . LYS A 1 220 ? -15.814 2.340 3.791 1.00 91.75 220 LYS A O 1
ATOM 1843 N N . TYR A 1 221 ? -13.714 2.083 3.012 1.00 83.69 221 TYR A N 1
ATOM 1844 C CA . TYR A 1 221 ? -13.934 2.612 1.661 1.00 83.69 221 TYR A CA 1
ATOM 1845 C C . TYR A 1 221 ? -13.002 1.971 0.627 1.00 83.69 221 TYR A C 1
ATOM 1847 O O . TYR A 1 221 ? -12.005 1.327 1.036 1.00 83.69 221 TYR A O 1
#